Protein AF-A0ABD8A8X2-F1 (afdb_monomer_lite)

pLDDT: mean 83.22, std 20.45, range [32.28, 98.44]

Organism: NCBI:txid72612

InterPro domains:
  IPR059918 AF_1575 [PF27293] (47-224)

Secondary structure (DSSP, 8-state):
--TTHHHHHHHHHHHHHSSS--------EEEEE------BGGG--HHHHHHHHHHHHT--GGG-EEEEEEEEE-TT-BEEEEEEEEEEEETTEEEEEEEEE-TT--EEEEEEE-S-PPP---HHHHHHHHTT--HHHHS-TT--EEEEEEEEEEEEEEETTTS-EEEEETTEEEEEEEEEEEEEEEEEEEEEEEEPTT-SS--EEEEEEEEEHHHHTT-SEEEEPPS------

Radius of gyration: 24.14 Å; chains: 1; bounding box: 92×42×53 Å

Foldseek 3Di:
DDPVVVVVVVVVVVVVVVPPPPPPPQPKDKDKDQDAFQQFQLQGQQLVVVVVVCVRVQFPQVFKFWAKWKWWFALQRGTQKIKTWIWGDHPNFIKIKIWIQHSRRMIMMIIGTDDDDDAHDRSNVVSQQSSLAPPPVQDPHRFIKMKMKHKDFAWDKDAVVVAWEWETDNNDTFTWGMWIAGGRHIFMKTWMFTQDPPDPDSDGHTHYIYGYVVRRVRTPDTGGDPPDDDPDD

Sequence (233 aa):
MTSQEILIALTVCIAFAAGALSTFVLIYDTGSSAVSLPQNIYGLPLSEMWTIVADQTGVENVTAVLGEAEIVTADDGSVESLNFDFYGENESRRHWYRVSVGPAGTITWDSHEIDKAPAGEHPFALFSEIERIPYRELVDEGAGLIVSVGALSGDVGYNAGYRPLFALSRGTIAPLERVAFSTDEPWYDIAVFYRTENSPSRKGTHYCTLLTLRDLDRAETVDYRDAEFSIGA

Structure (mmCIF, N/CA/C/O backbone):
data_AF-A0ABD8A8X2-F1
#
_entry.id   AF-A0ABD8A8X2-F1
#
loop_
_atom_site.group_PDB
_atom_site.id
_atom_site.type_symbol
_atom_site.label_atom_id
_atom_site.label_alt_id
_atom_site.label_comp_id
_atom_site.label_asym_id
_atom_site.label_entity_id
_atom_site.label_seq_id
_atom_site.pdbx_PDB_ins_code
_atom_site.Cartn_x
_atom_site.Cartn_y
_atom_site.Cartn_z
_atom_site.occupancy
_atom_site.B_iso_or_equiv
_atom_site.auth_seq_id
_atom_site.auth_comp_id
_atom_site.auth_asym_id
_atom_site.auth_atom_id
_atom_site.pdbx_PDB_model_num
ATOM 1 N N . MET A 1 1 ? 68.685 19.984 -24.644 1.00 51.31 1 MET A N 1
ATOM 2 C CA . MET A 1 1 ? 67.374 20.346 -24.074 1.00 51.31 1 MET A CA 1
ATOM 3 C C . MET A 1 1 ? 66.926 21.647 -24.690 1.00 51.31 1 MET A C 1
ATOM 5 O O . MET A 1 1 ? 67.227 22.731 -24.205 1.00 51.31 1 MET A O 1
ATOM 9 N N . THR A 1 2 ? 66.314 21.511 -25.853 1.00 41.22 2 THR A N 1
ATOM 10 C CA . THR A 1 2 ? 65.773 22.601 -26.656 1.00 41.22 2 THR A CA 1
ATOM 11 C C . THR A 1 2 ? 64.291 22.747 -26.333 1.00 41.22 2 THR A C 1
ATOM 13 O O . THR A 1 2 ? 63.626 21.786 -25.953 1.00 41.22 2 THR A O 1
ATOM 16 N N . SER A 1 3 ? 63.768 23.964 -26.486 1.00 48.34 3 SER A N 1
ATOM 17 C CA . SER A 1 3 ? 62.409 24.381 -26.100 1.00 48.34 3 SER A CA 1
ATOM 18 C C . SER A 1 3 ? 61.252 23.546 -26.693 1.00 48.34 3 SER A C 1
ATOM 20 O O . SER A 1 3 ? 60.095 23.768 -26.347 1.00 48.34 3 SER A O 1
ATOM 22 N N . GLN A 1 4 ? 61.556 22.593 -27.575 1.00 45.75 4 GLN A N 1
ATOM 23 C CA . GLN A 1 4 ? 60.637 21.697 -28.272 1.00 45.75 4 GLN A CA 1
ATOM 24 C C . GLN A 1 4 ? 60.339 20.393 -27.499 1.00 45.75 4 GLN A C 1
ATOM 26 O O . GLN A 1 4 ? 59.287 19.797 -27.704 1.00 45.75 4 GLN A O 1
ATOM 31 N N . GLU A 1 5 ? 61.203 19.978 -26.562 1.00 43.66 5 GLU A N 1
ATOM 32 C CA . GLU A 1 5 ? 60.993 18.765 -25.742 1.00 43.66 5 GLU A CA 1
ATOM 33 C C . GLU A 1 5 ? 60.048 19.013 -24.548 1.00 43.66 5 GLU A C 1
ATOM 35 O O . GLU A 1 5 ? 59.406 18.089 -24.055 1.00 43.66 5 GLU A O 1
ATOM 40 N N . ILE A 1 6 ? 59.886 20.274 -24.125 1.00 44.34 6 ILE A N 1
ATOM 41 C CA . ILE A 1 6 ? 58.976 20.674 -23.034 1.00 44.34 6 ILE A CA 1
ATOM 42 C C . ILE A 1 6 ? 57.512 20.750 -23.515 1.00 44.34 6 ILE A C 1
ATOM 44 O O . ILE A 1 6 ? 56.588 20.540 -22.731 1.00 44.34 6 ILE A O 1
ATOM 48 N N . LEU A 1 7 ? 57.276 20.977 -24.813 1.00 38.44 7 LEU A N 1
ATOM 49 C CA . LEU A 1 7 ? 55.924 21.137 -25.367 1.00 38.44 7 LEU A CA 1
ATOM 50 C C . LEU A 1 7 ? 55.182 19.797 -25.558 1.00 38.44 7 LEU A C 1
ATOM 52 O O . LEU A 1 7 ? 53.957 19.736 -25.462 1.00 38.44 7 LEU A O 1
ATOM 56 N N . ILE A 1 8 ? 55.915 18.703 -25.786 1.00 44.34 8 ILE A N 1
ATOM 57 C CA . ILE A 1 8 ? 55.316 17.377 -26.013 1.00 44.34 8 ILE A CA 1
ATOM 58 C C . ILE A 1 8 ? 54.864 16.749 -24.685 1.00 44.34 8 ILE A C 1
ATOM 60 O O . ILE A 1 8 ? 53.787 16.159 -24.622 1.00 44.34 8 ILE A O 1
ATOM 64 N N . ALA A 1 9 ? 55.605 16.970 -23.593 1.00 38.47 9 ALA A N 1
ATOM 65 C CA . ALA A 1 9 ? 55.218 16.496 -22.262 1.00 38.47 9 ALA A CA 1
ATOM 66 C C . ALA A 1 9 ? 53.951 17.189 -21.715 1.00 38.47 9 ALA A C 1
ATOM 68 O O . ALA A 1 9 ? 53.166 16.572 -21.000 1.00 38.47 9 ALA A O 1
ATOM 69 N N . LEU A 1 10 ? 53.703 18.448 -22.095 1.00 38.72 10 LEU A N 1
ATOM 70 C CA . LEU A 1 10 ? 52.531 19.213 -21.646 1.00 38.72 10 LEU A CA 1
ATOM 71 C C . LEU A 1 10 ? 51.246 18.883 -22.421 1.00 38.72 10 LEU A C 1
ATOM 73 O O . LEU A 1 10 ? 50.153 19.039 -21.884 1.00 38.72 10 LEU A O 1
ATOM 77 N N . THR A 1 11 ? 51.359 18.360 -23.644 1.00 38.69 11 THR A N 1
ATOM 78 C CA . THR A 1 11 ? 50.182 17.992 -24.450 1.00 38.69 11 THR A CA 1
ATOM 79 C C . THR A 1 11 ? 49.614 16.626 -24.036 1.00 38.69 11 THR A C 1
ATOM 81 O O . THR A 1 11 ? 48.406 16.408 -24.093 1.00 38.69 11 THR A O 1
ATOM 84 N N . VAL A 1 12 ? 50.457 15.723 -23.521 1.00 41.81 12 VAL A N 1
ATOM 85 C CA . VAL A 1 12 ? 50.024 14.400 -23.031 1.00 41.81 12 VAL A CA 1
ATOM 86 C C . VAL A 1 12 ? 49.339 14.484 -21.656 1.00 41.81 12 VAL A C 1
ATOM 88 O O . VAL A 1 12 ? 48.428 13.706 -21.385 1.00 41.81 12 VAL A O 1
ATOM 91 N N . CYS A 1 13 ? 49.663 15.478 -20.822 1.00 35.72 13 CYS A N 1
ATOM 92 C CA . CYS A 1 13 ? 48.968 15.681 -19.542 1.00 35.72 13 CYS A CA 1
ATOM 93 C C . CYS A 1 13 ? 47.571 16.316 -19.681 1.00 35.72 13 CYS A C 1
ATOM 95 O O . CYS A 1 13 ? 46.741 16.146 -18.793 1.00 35.72 13 CYS A O 1
ATOM 97 N N . ILE A 1 14 ? 47.268 16.995 -20.794 1.00 42.00 14 ILE A N 1
ATOM 98 C CA . ILE A 1 14 ? 45.925 17.556 -21.034 1.00 42.00 14 ILE A CA 1
ATOM 99 C C . ILE A 1 14 ? 44.981 16.503 -21.643 1.00 42.00 14 ILE A C 1
ATOM 101 O O . ILE A 1 14 ? 43.777 16.545 -21.400 1.00 42.00 14 ILE A O 1
ATOM 105 N N . ALA A 1 15 ? 45.509 15.486 -22.333 1.00 40.00 15 ALA A N 1
ATOM 106 C CA . ALA A 1 15 ? 44.692 14.393 -22.865 1.00 40.00 15 ALA A CA 1
ATOM 107 C C . ALA A 1 15 ? 44.188 13.406 -21.789 1.00 40.00 15 ALA A C 1
ATOM 109 O O . ALA A 1 15 ? 43.178 12.745 -22.007 1.00 40.00 15 ALA A O 1
ATOM 110 N N . PHE A 1 16 ? 44.827 13.334 -20.614 1.00 39.38 16 PHE A N 1
ATOM 111 C CA . PHE A 1 16 ? 44.375 12.467 -19.512 1.00 39.38 16 PHE A CA 1
ATOM 112 C C . PHE A 1 16 ? 43.458 13.158 -18.490 1.00 39.38 16 PHE A C 1
ATOM 114 O O . PHE A 1 16 ? 42.783 12.475 -17.726 1.00 39.38 16 PHE A O 1
ATOM 121 N N . ALA A 1 17 ? 43.364 14.490 -18.504 1.00 39.97 17 ALA A N 1
ATOM 122 C CA . ALA A 1 17 ? 42.418 15.228 -17.660 1.00 39.97 17 ALA A CA 1
ATOM 123 C C . ALA A 1 17 ? 41.036 15.419 -18.318 1.00 39.97 17 ALA A C 1
ATOM 125 O O . ALA A 1 17 ? 40.072 15.756 -17.637 1.00 39.97 17 ALA A O 1
ATOM 126 N N . ALA A 1 18 ? 40.914 15.163 -19.626 1.00 39.31 18 ALA A N 1
ATOM 127 C CA . ALA A 1 18 ? 39.646 15.233 -20.358 1.00 39.31 18 ALA A CA 1
ATOM 128 C C . ALA A 1 18 ? 38.863 13.900 -20.384 1.00 39.31 18 ALA A C 1
ATOM 130 O O . ALA A 1 18 ? 37.767 13.848 -20.933 1.00 39.31 18 ALA A O 1
ATOM 131 N N . GLY A 1 19 ? 39.407 12.825 -19.797 1.00 38.56 19 GLY A N 1
ATOM 132 C CA . GLY A 1 19 ? 38.850 11.465 -19.870 1.00 38.56 19 GLY A CA 1
ATOM 133 C C . GLY A 1 19 ? 38.257 10.908 -18.571 1.00 38.56 19 GLY A C 1
ATOM 134 O O . GLY A 1 19 ? 37.983 9.715 -18.510 1.00 38.56 19 GLY A O 1
ATOM 135 N N . ALA A 1 20 ? 38.082 11.724 -17.526 1.00 40.81 20 ALA A N 1
ATOM 136 C CA . ALA A 1 20 ? 37.587 11.267 -16.218 1.00 40.81 20 ALA A CA 1
ATOM 137 C C . ALA A 1 20 ? 36.540 12.207 -15.590 1.00 40.81 20 ALA A C 1
ATOM 139 O O . ALA A 1 20 ? 36.399 12.283 -14.375 1.00 40.81 20 ALA A O 1
ATOM 140 N N . LEU A 1 21 ? 35.779 12.909 -16.429 1.00 35.19 21 LEU A N 1
ATOM 141 C CA . LEU A 1 21 ? 34.472 13.458 -16.068 1.00 35.19 21 LEU A CA 1
ATOM 142 C C . LEU A 1 21 ? 33.424 12.797 -16.966 1.00 35.19 21 LEU A C 1
ATOM 144 O O . LEU A 1 21 ? 32.635 13.463 -17.631 1.00 35.19 21 LEU A O 1
ATOM 148 N N . SER A 1 22 ? 33.415 11.458 -16.980 1.00 38.81 22 SER A N 1
ATOM 149 C CA . SER A 1 22 ? 32.168 10.743 -17.240 1.00 38.81 22 SER A CA 1
ATOM 150 C C . SER A 1 22 ? 31.288 11.032 -16.035 1.00 38.81 22 SER A C 1
ATOM 152 O O . SER A 1 22 ? 31.278 10.307 -15.043 1.00 38.81 22 SER A O 1
ATOM 154 N N . THR A 1 23 ? 30.633 12.186 -16.088 1.00 40.59 23 THR A N 1
ATOM 155 C CA . THR A 1 23 ? 29.413 12.416 -15.345 1.00 40.59 23 THR A CA 1
ATOM 156 C C . THR A 1 23 ? 28.541 11.214 -15.671 1.00 40.59 23 THR A C 1
ATOM 158 O O . THR A 1 23 ? 28.083 11.049 -16.798 1.00 40.59 23 THR A O 1
ATOM 161 N N . PHE A 1 24 ? 28.386 10.310 -14.704 1.00 37.09 24 PHE A N 1
ATOM 162 C CA . PHE A 1 24 ? 27.198 9.481 -14.645 1.00 37.09 24 PHE A CA 1
ATOM 163 C C . PHE A 1 24 ? 26.050 10.478 -14.512 1.00 37.09 24 PHE A C 1
ATOM 165 O O . PHE A 1 24 ? 25.646 10.860 -13.417 1.00 37.09 24 PHE A O 1
ATOM 172 N N . VAL A 1 25 ? 25.608 11.006 -15.652 1.00 38.09 25 VAL A N 1
ATOM 173 C CA . VAL A 1 25 ? 24.274 11.547 -15.792 1.00 38.09 25 VAL A CA 1
ATOM 174 C C . VAL A 1 25 ? 23.418 10.321 -15.551 1.00 38.09 25 VAL A C 1
ATOM 176 O O . VAL A 1 25 ? 23.267 9.487 -16.438 1.00 38.09 25 VAL A O 1
ATOM 179 N N . LEU A 1 26 ? 22.977 10.145 -14.304 1.00 42.34 26 LEU A N 1
ATOM 180 C CA . LEU A 1 26 ? 21.797 9.347 -14.025 1.00 42.34 26 LEU A CA 1
ATOM 181 C C . LEU A 1 26 ? 20.757 9.892 -15.000 1.00 42.34 26 LEU A C 1
ATOM 183 O O . LEU A 1 26 ? 20.387 11.065 -14.916 1.00 42.34 26 LEU A O 1
ATOM 187 N N . ILE A 1 27 ? 20.454 9.109 -16.034 1.00 43.97 27 ILE A N 1
ATOM 188 C CA . ILE A 1 27 ? 19.462 9.467 -17.036 1.00 43.97 27 ILE A CA 1
ATOM 189 C C . ILE A 1 27 ? 18.144 9.402 -16.278 1.00 43.97 27 ILE A C 1
ATOM 191 O O . ILE A 1 27 ? 17.566 8.334 -16.120 1.00 43.97 27 ILE A O 1
ATOM 195 N N . TYR A 1 28 ? 17.747 10.539 -15.716 1.00 46.56 28 TYR A N 1
ATOM 196 C CA . TYR A 1 28 ? 16.429 10.722 -15.144 1.00 46.56 28 TYR A CA 1
ATOM 197 C C . TYR A 1 28 ? 15.472 10.835 -16.320 1.00 46.56 28 TYR A C 1
ATOM 199 O O . TYR A 1 28 ? 15.423 11.872 -16.986 1.00 46.56 28 TYR A O 1
ATOM 207 N N . ASP A 1 29 ? 14.760 9.752 -16.605 1.00 62.16 29 ASP A N 1
ATOM 208 C CA . ASP A 1 29 ? 13.584 9.843 -17.455 1.00 62.16 29 ASP A CA 1
ATOM 209 C C . ASP A 1 29 ? 12.438 10.428 -16.625 1.00 62.16 29 ASP A C 1
ATOM 211 O O . ASP A 1 29 ? 12.240 10.031 -15.477 1.00 62.16 29 ASP A O 1
ATOM 215 N N . THR A 1 30 ? 11.738 11.417 -17.178 1.00 61.16 30 THR A N 1
ATOM 216 C CA . THR A 1 30 ? 10.630 12.104 -16.504 1.00 61.16 30 THR A CA 1
ATOM 217 C C . THR A 1 30 ? 9.416 12.088 -17.414 1.00 61.16 30 THR A C 1
ATOM 219 O O . THR A 1 30 ? 9.407 12.723 -18.469 1.00 61.16 30 THR A O 1
ATOM 222 N N . GLY A 1 31 ? 8.376 11.370 -16.996 1.00 63.81 31 GLY A N 1
ATOM 223 C CA . GLY A 1 31 ? 7.098 11.307 -17.698 1.00 63.81 31 GLY A CA 1
ATOM 224 C C . GLY A 1 31 ? 6.006 12.067 -16.947 1.00 63.81 31 GLY A C 1
ATOM 225 O O . GLY A 1 31 ? 5.955 12.066 -15.716 1.00 63.81 31 GLY A O 1
ATOM 226 N N . SER A 1 32 ? 5.110 12.728 -17.684 1.00 60.12 32 SER A N 1
ATOM 227 C CA . SER A 1 32 ? 3.913 13.365 -17.123 1.00 60.12 32 SER A CA 1
ATOM 228 C C . SER A 1 32 ? 2.711 13.132 -18.028 1.00 60.12 32 SER A C 1
ATOM 230 O O . SER A 1 32 ? 2.808 13.288 -19.246 1.00 60.12 32 SER A O 1
ATOM 232 N N . SER A 1 33 ? 1.571 12.786 -17.432 1.00 61.56 33 SER A N 1
ATOM 233 C CA . SER A 1 33 ? 0.311 12.615 -18.153 1.00 61.56 33 SER A CA 1
ATOM 234 C C . SER A 1 33 ? -0.881 13.114 -17.336 1.00 61.56 33 SER A C 1
ATOM 236 O O . SER A 1 33 ? -0.933 12.977 -16.112 1.00 61.56 33 SER A O 1
ATOM 238 N N . ALA A 1 34 ? -1.854 13.703 -18.033 1.00 56.66 34 ALA A N 1
ATOM 239 C CA . ALA A 1 34 ? -3.083 14.244 -17.465 1.00 56.66 34 ALA A CA 1
ATOM 240 C C . ALA A 1 34 ? -4.227 13.228 -17.614 1.00 56.66 34 ALA A C 1
ATOM 242 O O . ALA A 1 34 ? -5.127 13.406 -18.433 1.00 56.66 34 ALA A O 1
ATOM 243 N N . VAL A 1 35 ? -4.182 12.142 -16.841 1.00 60.38 35 VAL A N 1
ATOM 244 C CA . VAL A 1 35 ? -5.337 11.250 -16.666 1.00 60.38 35 VAL A CA 1
ATOM 245 C C . VAL A 1 35 ? -6.045 11.659 -15.377 1.00 60.38 35 VAL A C 1
ATOM 247 O O . VAL A 1 35 ? -5.408 11.779 -14.340 1.00 60.38 35 VAL A O 1
ATOM 250 N N . SER A 1 36 ? -7.353 11.924 -15.429 1.00 67.12 36 SER A N 1
ATOM 251 C CA . SER A 1 36 ? -8.120 12.317 -14.240 1.00 67.12 36 SER A CA 1
ATOM 252 C C . SER A 1 36 ? -8.739 11.077 -13.599 1.00 67.12 36 SER A C 1
ATOM 254 O O . SER A 1 36 ? -9.719 10.537 -14.107 1.00 67.12 36 SER A O 1
ATOM 256 N N . LEU A 1 37 ? -8.141 10.611 -12.503 1.00 68.00 37 LEU A N 1
ATOM 257 C CA . LEU A 1 37 ? -8.675 9.528 -11.674 1.00 68.00 37 LEU A CA 1
ATOM 258 C C . LEU A 1 37 ? -9.525 10.112 -10.535 1.00 68.00 37 LEU A C 1
ATOM 260 O O . LEU A 1 37 ? -9.161 11.172 -10.023 1.00 68.00 37 LEU A O 1
ATOM 264 N N . PRO A 1 38 ? -10.604 9.445 -10.083 1.00 71.06 38 PRO A N 1
ATOM 265 C CA . PRO A 1 38 ? -11.287 9.800 -8.840 1.00 71.06 38 PRO A CA 1
ATOM 266 C C . PRO A 1 38 ? -10.283 9.951 -7.687 1.00 71.06 38 PRO A C 1
ATOM 268 O O . PRO A 1 38 ? -9.519 9.034 -7.414 1.00 71.06 38 PRO A O 1
ATOM 271 N N . GLN A 1 39 ? -10.274 11.108 -7.024 1.00 83.38 39 GLN A N 1
ATOM 272 C CA . GLN A 1 39 ? -9.313 11.448 -5.963 1.00 83.38 39 GLN A CA 1
ATOM 273 C C . GLN A 1 39 ? -9.977 11.411 -4.585 1.00 83.38 39 GLN A C 1
ATOM 275 O O . GLN A 1 39 ? -9.880 12.363 -3.819 1.00 83.38 39 GLN A O 1
ATOM 280 N N . ASN A 1 40 ? -10.708 10.344 -4.272 1.00 90.00 40 ASN A N 1
ATOM 281 C CA . ASN A 1 40 ? -11.290 10.177 -2.944 1.00 90.00 40 ASN A CA 1
ATOM 282 C C . ASN A 1 40 ? -11.106 8.739 -2.469 1.00 90.00 40 ASN A C 1
ATOM 284 O O . ASN A 1 40 ? -11.458 7.806 -3.186 1.00 90.00 40 ASN A O 1
ATOM 288 N N . ILE A 1 41 ? -10.571 8.569 -1.261 1.00 90.38 41 ILE A N 1
ATOM 289 C CA . ILE A 1 41 ? -10.177 7.265 -0.718 1.00 90.38 41 ILE A CA 1
ATOM 290 C C . ILE A 1 41 ? -11.333 6.257 -0.626 1.00 90.38 41 ILE A C 1
ATOM 292 O O . ILE A 1 41 ? -11.100 5.057 -0.702 1.00 90.38 41 ILE A O 1
ATOM 296 N N . TYR A 1 42 ? -12.587 6.721 -0.562 1.00 88.56 42 TYR A N 1
ATOM 297 C CA . TYR A 1 42 ? -13.779 5.862 -0.538 1.00 88.56 42 TYR A CA 1
ATOM 298 C C . TYR A 1 42 ? -14.142 5.239 -1.899 1.00 88.56 42 TYR A C 1
ATOM 300 O O . TYR A 1 42 ? -15.159 4.557 -2.015 1.00 88.56 42 TYR A O 1
ATOM 308 N N . GLY A 1 43 ? -13.350 5.498 -2.938 1.00 86.12 43 GLY A N 1
ATOM 309 C CA . GLY A 1 43 ? -13.519 4.930 -4.274 1.00 86.12 43 GLY A CA 1
ATOM 310 C C . GLY A 1 43 ? -12.313 5.186 -5.174 1.00 86.12 43 GLY A C 1
ATOM 311 O O . GLY A 1 43 ? -12.485 5.374 -6.375 1.00 86.12 43 GLY A O 1
ATOM 312 N N . LEU A 1 44 ? -11.116 5.267 -4.587 1.00 90.25 44 LEU A N 1
ATOM 313 C CA . LEU A 1 44 ? -9.866 5.589 -5.272 1.00 90.25 44 LEU A CA 1
ATOM 314 C C . LEU A 1 44 ? -9.398 4.367 -6.071 1.00 90.25 44 LEU A C 1
ATOM 316 O O . LEU A 1 44 ? -9.032 3.384 -5.437 1.00 90.25 44 LEU A O 1
ATOM 320 N N . PRO A 1 45 ? -9.366 4.389 -7.416 1.00 92.06 45 PRO A N 1
ATOM 321 C CA . PRO A 1 45 ? -9.071 3.197 -8.211 1.00 92.06 45 PRO A CA 1
ATOM 322 C C . PRO A 1 45 ? -7.554 2.996 -8.405 1.00 92.06 45 PRO A C 1
ATOM 324 O O . PRO A 1 45 ? -6.996 3.228 -9.479 1.00 92.06 45 PRO A O 1
ATOM 327 N N . LEU A 1 46 ? -6.856 2.585 -7.344 1.00 94.88 46 LEU A N 1
ATOM 328 C CA . LEU A 1 46 ? -5.409 2.320 -7.326 1.00 94.88 46 LEU A CA 1
ATOM 329 C C . LEU A 1 46 ? -4.940 1.258 -8.344 1.00 94.88 46 LEU A C 1
ATOM 331 O O . LEU A 1 46 ? -3.844 1.349 -8.891 1.00 94.88 46 LEU A O 1
ATOM 335 N N . SER A 1 47 ? -5.746 0.239 -8.611 1.00 94.31 47 SER A N 1
ATOM 336 C CA . SER A 1 47 ? -5.481 -0.837 -9.568 1.00 94.31 47 SER A CA 1
ATOM 337 C C . SER A 1 47 ? -5.569 -0.346 -11.021 1.00 94.31 47 SER A C 1
ATOM 339 O O . SER A 1 47 ? -4.744 -0.720 -11.863 1.00 94.31 47 SER A O 1
ATOM 341 N N . GLU A 1 48 ? -6.508 0.558 -11.312 1.00 93.31 48 GLU A N 1
ATOM 342 C CA . GLU A 1 48 ? -6.590 1.268 -12.593 1.00 93.31 48 GLU A CA 1
ATOM 343 C C . GLU A 1 48 ? -5.415 2.239 -12.750 1.00 93.31 48 GLU A C 1
ATOM 345 O O . GLU A 1 48 ? -4.753 2.249 -13.788 1.00 93.31 48 GLU A O 1
ATOM 350 N N . MET A 1 49 ? -5.090 2.987 -11.690 1.00 93.38 49 MET A N 1
ATOM 351 C CA . MET A 1 49 ? -3.907 3.848 -11.642 1.00 93.38 49 MET A CA 1
ATOM 352 C C . MET A 1 49 ? -2.632 3.067 -11.966 1.00 93.38 49 MET A C 1
ATOM 354 O O . MET A 1 49 ? -1.831 3.515 -12.782 1.00 93.38 49 MET A O 1
ATOM 358 N N . TRP A 1 50 ? -2.453 1.886 -11.370 1.00 96.44 50 TRP A N 1
ATOM 359 C CA . TRP A 1 50 ? -1.320 1.023 -11.686 1.00 96.44 50 TRP A CA 1
ATOM 360 C C . TRP A 1 50 ? -1.282 0.634 -13.164 1.00 96.44 50 TRP A C 1
ATOM 362 O O . TRP A 1 50 ? -0.222 0.688 -13.776 1.00 96.44 50 TRP A O 1
ATOM 372 N N . THR A 1 51 ? -2.429 0.300 -13.759 1.00 94.88 51 THR A N 1
ATOM 373 C CA . THR A 1 51 ? -2.508 -0.038 -15.190 1.00 94.88 51 THR A CA 1
ATOM 374 C C . THR A 1 51 ? -2.027 1.125 -16.063 1.00 94.88 51 THR A C 1
ATOM 376 O O . THR A 1 51 ? -1.265 0.914 -17.003 1.00 94.88 51 THR A O 1
ATOM 379 N N . ILE A 1 52 ? -2.415 2.358 -15.721 1.00 93.38 52 ILE A N 1
ATOM 380 C CA . ILE A 1 52 ? -1.967 3.575 -16.414 1.00 93.38 52 ILE A CA 1
ATOM 381 C C . ILE A 1 52 ? -0.460 3.787 -16.238 1.00 93.38 52 ILE A C 1
ATOM 383 O O . ILE A 1 52 ? 0.230 4.123 -17.197 1.00 93.38 52 ILE A O 1
ATOM 387 N N . VAL A 1 53 ? 0.059 3.596 -15.025 1.00 95.25 53 VAL A N 1
ATOM 388 C CA . VAL A 1 53 ? 1.490 3.747 -14.732 1.00 95.25 53 VAL A CA 1
ATOM 389 C C . VAL A 1 53 ? 2.315 2.708 -15.485 1.00 95.25 53 VAL A C 1
ATOM 391 O O . VAL A 1 53 ? 3.324 3.066 -16.090 1.00 95.25 53 VAL A O 1
ATOM 394 N N . ALA A 1 54 ? 1.887 1.446 -15.498 1.00 96.06 54 ALA A N 1
ATOM 395 C CA . ALA A 1 54 ? 2.578 0.383 -16.216 1.00 96.06 54 ALA A CA 1
ATOM 396 C C . ALA A 1 54 ? 2.633 0.654 -17.730 1.00 96.06 54 ALA A C 1
ATOM 398 O O . ALA A 1 54 ? 3.693 0.523 -18.338 1.00 96.06 54 ALA A O 1
ATOM 399 N N . ASP A 1 55 ? 1.523 1.110 -18.320 1.00 94.44 55 ASP A N 1
ATOM 400 C CA . ASP A 1 55 ? 1.457 1.510 -19.731 1.00 94.44 55 ASP A CA 1
ATOM 401 C C . ASP A 1 55 ? 2.386 2.698 -20.042 1.00 94.44 55 ASP A C 1
ATOM 403 O O . ASP A 1 55 ? 3.167 2.656 -20.989 1.00 94.44 55 ASP A O 1
ATOM 407 N N . GLN A 1 56 ? 2.366 3.740 -19.205 1.00 92.31 56 GLN A N 1
ATOM 408 C CA . GLN A 1 56 ? 3.146 4.963 -19.434 1.00 92.31 56 GLN A CA 1
ATOM 409 C C . GLN A 1 56 ? 4.647 4.794 -19.214 1.00 92.31 56 GLN A C 1
ATOM 411 O O . GLN A 1 56 ? 5.439 5.458 -19.880 1.00 92.31 56 GLN A O 1
ATOM 416 N N . THR A 1 57 ? 5.039 3.953 -18.260 1.00 93.81 57 THR A N 1
ATOM 417 C CA . THR A 1 57 ? 6.453 3.672 -17.978 1.00 93.81 57 THR A CA 1
ATOM 418 C C . THR A 1 57 ? 7.040 2.645 -18.937 1.00 93.81 57 THR A C 1
ATOM 420 O O . THR A 1 57 ? 8.259 2.544 -19.029 1.00 93.81 57 THR A O 1
ATOM 423 N N . GLY A 1 58 ? 6.202 1.871 -19.636 1.00 94.94 58 GLY A N 1
ATOM 424 C CA . GLY A 1 58 ? 6.643 0.764 -20.483 1.00 94.94 58 GLY A CA 1
ATOM 425 C C . GLY A 1 58 ? 7.230 -0.414 -19.700 1.00 94.94 58 GLY A C 1
ATOM 426 O O . GLY A 1 58 ? 7.867 -1.282 -20.296 1.00 94.94 58 GLY A O 1
ATOM 427 N N . VAL A 1 59 ? 7.043 -0.453 -18.376 1.00 97.00 59 VAL A N 1
ATOM 428 C CA . VAL A 1 59 ? 7.539 -1.547 -17.539 1.00 97.00 59 VAL A CA 1
ATOM 429 C C . VAL A 1 59 ? 6.845 -2.860 -17.907 1.00 97.00 59 VAL A C 1
ATOM 431 O O . VAL A 1 59 ? 5.629 -2.932 -18.104 1.00 97.00 59 VAL A O 1
ATOM 434 N N . GLU A 1 60 ? 7.613 -3.941 -17.957 1.00 97.44 60 GLU A N 1
ATOM 435 C CA . GLU A 1 60 ? 7.106 -5.296 -18.081 1.00 97.44 60 GLU A CA 1
ATOM 436 C C . GLU A 1 60 ? 6.308 -5.642 -16.823 1.00 97.44 60 GLU A C 1
ATOM 438 O O . GLU A 1 60 ? 6.863 -6.069 -15.812 1.00 97.44 60 GLU A O 1
ATOM 443 N N . ASN A 1 61 ? 4.988 -5.458 -16.887 1.00 97.06 61 ASN A N 1
ATOM 444 C CA . ASN A 1 61 ? 4.087 -5.540 -15.736 1.00 97.06 61 ASN A CA 1
ATOM 445 C C . ASN A 1 61 ? 4.307 -6.791 -14.863 1.00 97.06 61 ASN A C 1
ATOM 447 O O . ASN A 1 61 ? 4.301 -6.704 -13.645 1.00 97.06 61 ASN A O 1
ATOM 451 N N . VAL A 1 62 ? 4.577 -7.953 -15.465 1.00 96.69 62 VAL A N 1
ATOM 452 C CA . VAL A 1 62 ? 4.800 -9.216 -14.731 1.00 96.69 62 VAL A CA 1
ATOM 453 C C . VAL A 1 62 ? 6.036 -9.215 -13.823 1.00 96.69 62 VAL A C 1
ATOM 455 O O . VAL A 1 62 ? 6.137 -10.065 -12.945 1.00 96.69 62 VAL A O 1
ATOM 458 N N . THR A 1 63 ? 6.969 -8.289 -14.037 1.00 97.12 63 THR A N 1
ATOM 459 C CA . THR A 1 63 ? 8.199 -8.130 -13.247 1.00 97.12 63 THR A CA 1
ATOM 460 C C . THR A 1 63 ? 8.054 -7.098 -12.130 1.00 97.12 63 THR A C 1
ATOM 462 O O . THR A 1 63 ? 8.987 -6.913 -11.350 1.00 97.12 63 THR A O 1
ATOM 465 N N . ALA A 1 64 ? 6.911 -6.410 -12.065 1.00 98.00 64 ALA A N 1
ATOM 466 C CA . ALA A 1 64 ? 6.726 -5.299 -11.158 1.00 98.00 64 ALA A CA 1
ATOM 467 C C . ALA A 1 64 ? 6.667 -5.751 -9.696 1.00 98.00 64 ALA A C 1
ATOM 469 O O . ALA A 1 64 ? 5.933 -6.678 -9.350 1.00 98.00 64 ALA A O 1
ATOM 470 N N . VAL A 1 65 ? 7.394 -5.038 -8.839 1.00 97.81 65 VAL A N 1
ATOM 471 C CA . VAL A 1 65 ? 7.438 -5.253 -7.390 1.00 97.81 65 VAL A CA 1
ATOM 472 C C . VAL A 1 65 ? 7.236 -3.920 -6.685 1.00 97.81 65 VAL A C 1
ATOM 474 O O . VAL A 1 65 ? 7.965 -2.969 -6.956 1.00 97.81 65 VAL A O 1
ATOM 477 N N . LEU A 1 66 ? 6.262 -3.833 -5.782 1.00 97.88 66 LEU A N 1
ATOM 478 C CA . LEU A 1 66 ? 6.026 -2.632 -4.985 1.00 97.88 66 LEU A CA 1
ATOM 479 C C . LEU A 1 66 ? 7.156 -2.440 -3.963 1.00 97.88 66 LEU A C 1
ATOM 481 O O . LEU A 1 66 ? 7.506 -3.383 -3.253 1.00 97.88 66 LEU A O 1
ATOM 485 N N . GLY A 1 67 ? 7.698 -1.227 -3.869 1.00 96.38 67 GLY A N 1
ATOM 486 C CA . GLY A 1 67 ? 8.564 -0.814 -2.766 1.00 96.38 67 GLY A CA 1
ATOM 487 C C . GLY A 1 67 ? 7.711 -0.340 -1.595 1.00 96.38 67 GLY A C 1
ATOM 488 O O . GLY A 1 67 ? 7.346 -1.126 -0.718 1.00 96.38 67 GLY A O 1
ATOM 489 N N . GLU A 1 68 ? 7.342 0.937 -1.625 1.00 96.62 68 GLU A N 1
ATOM 490 C CA . GLU A 1 68 ? 6.457 1.571 -0.654 1.00 96.62 68 GLU A CA 1
ATOM 491 C C . GLU A 1 68 ? 5.318 2.325 -1.352 1.00 96.62 68 GLU A C 1
ATOM 493 O O . GLU A 1 68 ? 5.417 2.726 -2.512 1.00 96.62 68 GLU A O 1
ATOM 498 N N . ALA A 1 69 ? 4.219 2.545 -0.634 1.00 97.75 69 ALA A N 1
ATOM 499 C CA . ALA A 1 69 ? 3.134 3.424 -1.045 1.00 97.75 69 ALA A CA 1
ATOM 500 C C . ALA A 1 69 ? 2.618 4.245 0.142 1.00 97.75 69 ALA A C 1
ATOM 502 O O . ALA A 1 69 ? 2.483 3.749 1.259 1.00 97.75 69 ALA A O 1
ATOM 503 N N . GLU A 1 70 ? 2.284 5.506 -0.108 1.00 96.75 70 GLU A N 1
ATOM 504 C CA . GLU A 1 70 ? 1.678 6.420 0.853 1.00 96.75 70 GLU A CA 1
ATOM 505 C C . GLU A 1 70 ? 0.516 7.175 0.197 1.00 96.75 70 GLU A C 1
ATOM 507 O O . GLU A 1 70 ? 0.685 7.836 -0.831 1.00 96.75 70 GLU A O 1
ATOM 512 N N . ILE A 1 71 ? -0.659 7.116 0.822 1.00 95.31 71 ILE A N 1
ATOM 513 C CA . ILE A 1 71 ? -1.852 7.881 0.452 1.00 95.31 71 ILE A CA 1
ATOM 514 C C . ILE A 1 71 ? -2.164 8.833 1.601 1.00 95.31 71 ILE A C 1
ATOM 516 O O . ILE A 1 71 ? -2.304 8.402 2.743 1.00 95.31 71 ILE A O 1
ATOM 520 N N . VAL A 1 72 ? -2.300 10.121 1.303 1.00 93.44 72 VAL A N 1
ATOM 521 C CA . VAL A 1 72 ? -2.644 11.162 2.278 1.00 93.44 72 VAL A CA 1
ATOM 522 C C . VAL A 1 72 ? -3.958 11.807 1.871 1.00 93.44 72 VAL A C 1
ATOM 524 O O . VAL A 1 72 ? -4.099 12.249 0.727 1.00 93.44 72 VAL A O 1
ATOM 527 N N . THR A 1 73 ? -4.897 11.897 2.811 1.00 92.06 73 THR A N 1
ATOM 528 C CA . THR A 1 73 ? -6.220 12.478 2.577 1.00 92.06 73 THR A CA 1
ATOM 529 C C . THR A 1 73 ? -6.515 13.671 3.481 1.00 92.06 73 THR A C 1
ATOM 531 O O . THR A 1 73 ? -5.970 13.823 4.584 1.00 92.06 73 THR A O 1
ATOM 534 N N . ALA A 1 74 ? -7.423 14.513 3.001 1.00 91.00 74 ALA A N 1
ATOM 535 C CA . ALA A 1 74 ? -8.184 15.447 3.812 1.00 91.00 74 ALA A CA 1
ATOM 536 C C . ALA A 1 74 ? -9.271 14.712 4.624 1.00 91.00 74 ALA A C 1
ATOM 538 O O . ALA A 1 74 ? -9.474 13.501 4.477 1.00 91.00 74 ALA A O 1
ATOM 539 N N . ASP A 1 75 ? -9.944 15.458 5.496 1.00 89.81 75 ASP A N 1
ATOM 540 C CA . ASP A 1 75 ? -11.032 15.021 6.383 1.00 89.81 75 ASP A CA 1
ATOM 541 C C . ASP A 1 75 ? -12.277 14.502 5.645 1.00 89.81 75 ASP A C 1
ATOM 543 O O . ASP A 1 75 ? -12.949 13.583 6.113 1.00 89.81 75 ASP A O 1
ATOM 547 N N . ASP A 1 76 ? -12.552 15.034 4.457 1.00 89.25 76 ASP A N 1
ATOM 548 C CA . ASP A 1 76 ? -13.610 14.574 3.554 1.00 89.25 76 ASP A CA 1
ATOM 549 C C . ASP A 1 76 ? -13.215 13.334 2.715 1.00 89.25 76 ASP A C 1
ATOM 551 O O . ASP A 1 76 ? -13.996 12.838 1.892 1.00 89.25 76 ASP A O 1
ATOM 555 N N . GLY A 1 77 ? -12.004 12.809 2.927 1.00 90.38 77 GLY A N 1
ATOM 556 C CA . GLY A 1 77 ? -11.432 11.680 2.194 1.00 90.38 77 GLY A CA 1
ATOM 557 C C . GLY A 1 77 ? -10.816 12.044 0.840 1.00 90.38 77 GLY A C 1
ATOM 558 O O . GLY A 1 77 ? -10.335 11.146 0.144 1.00 90.38 77 GLY A O 1
ATOM 559 N N . SER A 1 78 ? -10.808 13.322 0.448 1.00 91.75 78 SER A N 1
ATOM 560 C CA . SER A 1 78 ? -10.134 13.782 -0.769 1.00 91.75 78 SER A CA 1
ATOM 561 C C . SER A 1 78 ? -8.637 13.499 -0.687 1.00 91.75 78 SER A C 1
ATOM 563 O O . SER A 1 78 ? -7.993 13.794 0.318 1.00 91.75 78 SER A O 1
ATOM 565 N N . VAL A 1 79 ? -8.070 12.920 -1.742 1.00 91.25 79 VAL A N 1
ATOM 566 C CA . VAL A 1 79 ? -6.646 12.584 -1.820 1.00 91.25 79 VAL A CA 1
ATOM 567 C C . VAL A 1 79 ? -5.851 13.859 -2.084 1.00 91.25 79 VAL A C 1
ATOM 569 O O . VAL A 1 79 ? -6.005 14.507 -3.117 1.00 91.25 79 VAL A O 1
ATOM 572 N N . GLU A 1 80 ? -4.980 14.219 -1.147 1.00 90.50 80 GLU A N 1
ATOM 573 C CA . GLU A 1 80 ? -4.057 15.347 -1.302 1.00 90.50 80 GLU A CA 1
ATOM 574 C C . GLU A 1 80 ? -2.760 14.925 -1.983 1.00 90.50 80 GLU A C 1
ATOM 576 O O . GLU A 1 80 ? -2.160 15.682 -2.746 1.00 90.50 80 GLU A O 1
ATOM 581 N N . SER A 1 81 ? -2.299 13.714 -1.688 1.00 90.50 81 SER A N 1
ATOM 582 C CA . SER A 1 81 ? -1.159 13.137 -2.378 1.00 90.50 81 SER A CA 1
ATOM 583 C C . SER A 1 81 ? -1.203 11.629 -2.309 1.00 90.50 81 SER A C 1
ATOM 585 O O . SER A 1 81 ? -1.487 11.065 -1.252 1.00 90.50 81 SER A O 1
ATOM 587 N N . LEU A 1 82 ? -0.814 11.002 -3.405 1.00 94.81 82 LEU A N 1
ATOM 588 C CA . LEU A 1 82 ? -0.478 9.594 -3.448 1.00 94.81 82 LEU A CA 1
ATOM 589 C C . LEU A 1 82 ? 0.930 9.482 -4.015 1.00 94.81 82 LEU A C 1
ATOM 591 O O . LEU A 1 82 ? 1.227 10.049 -5.064 1.00 94.81 82 LEU A O 1
ATOM 595 N N . ASN A 1 83 ? 1.806 8.783 -3.308 1.00 96.06 83 ASN A N 1
ATOM 596 C CA . ASN A 1 83 ? 3.162 8.514 -3.762 1.00 96.06 83 ASN A CA 1
ATOM 597 C C . ASN A 1 83 ? 3.436 7.032 -3.598 1.00 96.06 83 ASN A C 1
ATOM 599 O O . ASN A 1 83 ? 3.028 6.445 -2.603 1.00 96.06 83 ASN A O 1
ATOM 603 N N . PHE A 1 84 ? 4.132 6.438 -4.548 1.00 97.81 84 PHE A N 1
ATOM 604 C CA . PHE A 1 84 ? 4.639 5.087 -4.387 1.00 97.81 84 PHE A CA 1
ATOM 605 C C . PHE A 1 84 ? 5.893 4.912 -5.217 1.00 97.81 84 PHE A C 1
ATOM 607 O O . PHE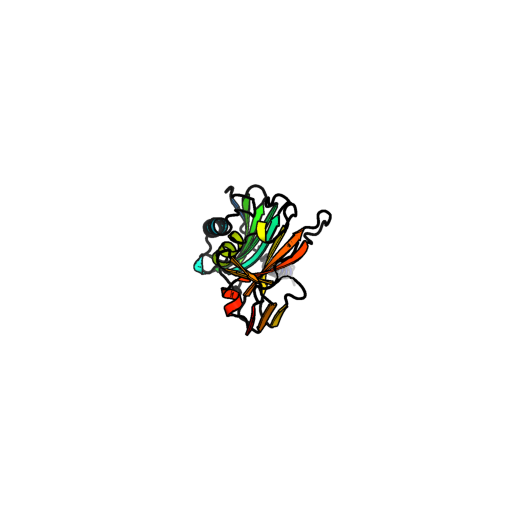 A 1 84 ? 6.138 5.655 -6.170 1.00 97.81 84 PHE A O 1
ATOM 614 N N . ASP A 1 85 ? 6.679 3.921 -4.857 1.00 97.69 85 ASP A N 1
ATOM 615 C CA . ASP A 1 85 ? 7.797 3.475 -5.654 1.00 97.69 85 ASP A CA 1
ATOM 616 C C . ASP A 1 85 ? 7.674 1.987 -5.958 1.00 97.69 85 ASP A C 1
ATOM 618 O O . ASP A 1 85 ? 7.017 1.216 -5.253 1.00 97.69 85 ASP A O 1
ATOM 622 N N . PHE A 1 86 ? 8.255 1.588 -7.077 1.00 98.19 86 PHE A N 1
ATOM 623 C CA . PHE A 1 86 ? 8.230 0.206 -7.511 1.00 98.19 86 PHE A CA 1
ATOM 624 C C . PHE A 1 86 ? 9.458 -0.115 -8.351 1.00 98.19 86 PHE A C 1
ATOM 626 O O . PHE A 1 86 ? 10.148 0.759 -8.875 1.00 98.19 86 PHE A O 1
ATOM 633 N N . TYR A 1 87 ? 9.714 -1.402 -8.488 1.00 98.19 87 TYR A N 1
ATOM 634 C CA . TYR A 1 87 ? 10.779 -1.959 -9.298 1.00 98.19 87 TYR A CA 1
ATOM 635 C C . TYR A 1 87 ? 10.175 -2.706 -10.475 1.00 98.19 87 TYR A C 1
ATOM 637 O O . TYR A 1 87 ? 9.088 -3.262 -10.349 1.00 98.19 87 TYR A O 1
ATOM 645 N N . GLY A 1 88 ? 10.881 -2.771 -11.597 1.00 97.75 88 GLY A N 1
ATOM 646 C CA . GLY A 1 88 ? 10.491 -3.626 -12.713 1.00 97.75 88 GLY A CA 1
ATOM 647 C C . GLY A 1 88 ? 11.475 -3.555 -13.870 1.00 97.75 88 GLY A C 1
ATOM 648 O O . GLY A 1 88 ? 12.403 -2.742 -13.868 1.00 97.75 88 GLY A O 1
ATOM 649 N N . GLU A 1 89 ? 11.290 -4.431 -14.849 1.00 97.50 89 GLU A N 1
ATOM 650 C CA . GLU A 1 89 ? 12.112 -4.480 -16.054 1.00 97.50 89 GLU A CA 1
ATOM 651 C C . GLU A 1 89 ? 11.490 -3.642 -17.178 1.00 97.50 89 GLU A C 1
ATOM 653 O O . GLU A 1 89 ? 10.283 -3.658 -17.381 1.00 97.50 89 GLU A O 1
ATOM 658 N N . ASN A 1 90 ? 12.310 -2.884 -17.899 1.00 95.06 90 ASN A N 1
ATOM 659 C CA . ASN A 1 90 ? 11.956 -2.185 -19.132 1.00 95.06 90 ASN A CA 1
ATOM 660 C C . ASN A 1 90 ? 13.112 -2.396 -20.119 1.00 95.06 90 ASN A C 1
ATOM 662 O O . ASN A 1 90 ? 14.272 -2.184 -19.765 1.00 95.06 90 ASN A O 1
ATOM 666 N N . GLU A 1 91 ? 12.818 -2.906 -21.317 1.00 92.38 91 GLU A N 1
ATOM 667 C CA . GLU A 1 91 ? 13.824 -3.248 -22.335 1.00 92.38 91 GLU A CA 1
ATOM 668 C C . GLU A 1 91 ? 14.986 -4.107 -21.782 1.00 92.38 91 GLU A C 1
ATOM 670 O O . GLU A 1 91 ?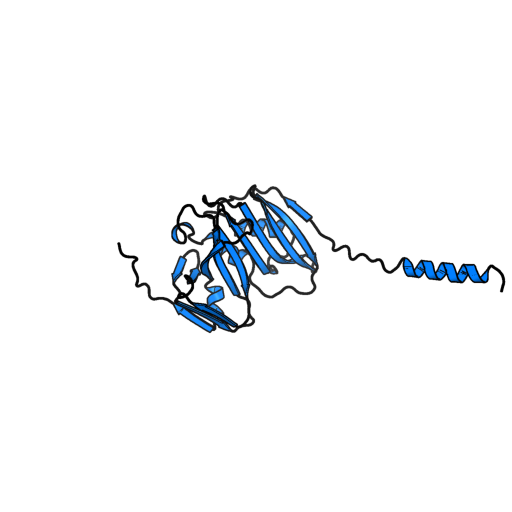 16.162 -3.875 -22.071 1.00 92.38 91 GLU A O 1
ATOM 675 N N . SER A 1 92 ? 14.659 -5.122 -20.966 1.00 91.62 92 SER A N 1
ATOM 676 C CA . SER A 1 92 ? 15.627 -6.015 -20.295 1.00 91.62 92 SER A CA 1
ATOM 677 C C . SER A 1 92 ? 16.570 -5.342 -19.284 1.00 91.62 92 SER A C 1
ATOM 679 O O . SER A 1 92 ? 17.549 -5.955 -18.847 1.00 91.62 92 SER A O 1
ATOM 681 N N . ARG A 1 93 ? 16.296 -4.095 -18.893 1.00 95.44 93 ARG A N 1
ATOM 682 C CA . ARG A 1 93 ? 17.001 -3.383 -17.822 1.00 95.44 93 ARG A CA 1
ATOM 683 C C . ARG A 1 93 ? 16.101 -3.253 -16.614 1.00 95.44 93 ARG A C 1
ATOM 685 O O . ARG A 1 93 ? 14.898 -3.073 -16.758 1.00 95.44 93 ARG A O 1
ATOM 692 N N . ARG A 1 94 ? 16.675 -3.318 -15.416 1.00 97.00 94 ARG A N 1
ATOM 693 C CA . ARG A 1 94 ? 15.919 -3.119 -14.177 1.00 97.00 94 ARG A CA 1
ATOM 694 C C . ARG A 1 94 ? 15.931 -1.658 -13.806 1.00 97.00 94 ARG A C 1
ATOM 696 O O . ARG A 1 94 ? 16.986 -1.035 -13.770 1.00 97.00 94 ARG A O 1
ATOM 703 N N . HIS A 1 95 ? 14.759 -1.152 -13.482 1.00 97.75 95 HIS A N 1
ATOM 704 C CA . HIS A 1 95 ? 14.565 0.215 -13.054 1.00 97.75 95 HIS A CA 1
ATOM 705 C C . HIS A 1 95 ? 13.864 0.224 -11.706 1.00 97.75 95 HIS A C 1
ATOM 707 O O . HIS A 1 95 ? 13.016 -0.622 -11.411 1.00 97.75 95 HIS A O 1
ATOM 713 N N . TRP A 1 96 ? 14.232 1.206 -10.900 1.00 97.81 96 TRP A N 1
ATOM 714 C CA . TRP A 1 96 ? 13.390 1.685 -9.824 1.00 97.81 96 TRP A CA 1
ATOM 715 C C . TRP A 1 96 ? 12.661 2.932 -10.314 1.00 97.81 96 TRP A C 1
ATOM 717 O O . TRP A 1 96 ? 13.260 3.791 -10.966 1.00 97.81 96 TRP A O 1
ATOM 727 N N . TYR A 1 97 ? 11.377 3.008 -10.004 1.00 98.06 97 TYR A N 1
ATOM 728 C CA . TYR A 1 97 ? 10.479 4.081 -10.389 1.00 98.06 97 TYR A CA 1
ATOM 729 C C . TYR A 1 97 ? 9.919 4.727 -9.137 1.00 98.06 97 TYR A C 1
ATOM 731 O O . TYR A 1 97 ? 9.480 4.031 -8.224 1.00 98.06 97 TYR A O 1
ATOM 739 N N . ARG A 1 98 ? 9.849 6.052 -9.135 1.00 97.75 98 ARG A N 1
ATOM 740 C CA . ARG A 1 98 ? 9.086 6.821 -8.160 1.00 97.75 98 ARG A CA 1
ATOM 741 C C . ARG A 1 98 ? 7.933 7.498 -8.872 1.00 97.75 98 ARG A C 1
ATOM 743 O O . ARG A 1 98 ? 8.126 8.158 -9.887 1.00 97.75 98 ARG A O 1
ATOM 750 N N . VAL A 1 99 ? 6.737 7.339 -8.325 1.00 96.56 99 VAL A N 1
ATOM 751 C CA . VAL A 1 99 ? 5.496 7.874 -8.874 1.00 96.56 99 VAL A CA 1
ATOM 752 C C . VAL A 1 99 ? 4.848 8.789 -7.850 1.00 96.56 99 VAL A C 1
ATOM 754 O O . VAL A 1 99 ? 4.733 8.460 -6.669 1.00 96.56 99 VAL A O 1
ATOM 757 N N . SER A 1 100 ? 4.374 9.931 -8.328 1.00 93.94 100 SER A N 1
ATOM 758 C CA . SER A 1 100 ? 3.576 10.877 -7.562 1.00 93.94 100 SER A CA 1
ATOM 759 C C . SER A 1 100 ? 2.301 11.201 -8.323 1.00 93.94 100 SER A C 1
ATOM 761 O O . SER A 1 100 ? 2.329 11.483 -9.522 1.00 93.94 100 SER A O 1
ATOM 763 N N . VAL A 1 101 ? 1.183 11.199 -7.606 1.00 90.62 101 VAL A N 1
ATOM 764 C CA . VAL A 1 101 ? -0.128 11.605 -8.102 1.00 90.62 101 VAL A CA 1
ATOM 765 C C . VAL A 1 101 ? -0.590 12.801 -7.284 1.00 90.62 101 VAL A C 1
ATOM 767 O O . VAL A 1 101 ? -0.732 12.733 -6.059 1.00 90.62 101 VAL A O 1
ATOM 770 N N . GLY A 1 102 ? -0.754 13.930 -7.972 1.00 83.81 102 GLY A N 1
ATOM 771 C CA . GLY A 1 102 ? -1.203 15.175 -7.357 1.00 83.81 102 GLY A CA 1
ATOM 772 C C . GLY A 1 102 ? -2.727 15.232 -7.170 1.00 83.81 102 GLY A C 1
ATOM 773 O O . GLY A 1 102 ? -3.446 14.435 -7.768 1.00 83.81 102 GLY A O 1
ATOM 774 N N . PRO A 1 103 ? -3.247 16.246 -6.450 1.00 80.38 103 PRO A N 1
ATOM 775 C CA . PRO A 1 103 ? -4.685 16.403 -6.175 1.00 80.38 103 PRO A CA 1
ATOM 776 C C . PRO A 1 103 ? -5.596 16.477 -7.411 1.00 80.38 103 PRO A C 1
ATOM 778 O O . PRO A 1 103 ? -6.797 16.256 -7.321 1.00 80.38 103 PRO A O 1
ATOM 781 N N . ALA A 1 104 ? -5.047 16.838 -8.575 1.00 80.88 104 ALA A N 1
ATOM 782 C CA . ALA A 1 104 ? -5.783 16.885 -9.841 1.00 80.88 104 ALA A CA 1
ATOM 783 C C . ALA A 1 104 ? -5.818 15.528 -10.578 1.00 80.88 104 ALA A C 1
ATOM 785 O O . ALA A 1 104 ? -6.354 15.444 -11.682 1.00 80.88 104 ALA A O 1
ATOM 786 N N . GLY A 1 105 ? -5.209 14.485 -10.006 1.00 81.00 105 GLY A N 1
ATOM 787 C CA . GLY A 1 105 ? -4.999 13.187 -10.646 1.00 81.00 105 GLY A CA 1
ATOM 788 C C . GLY A 1 105 ? -3.802 13.140 -11.598 1.00 81.00 105 GLY A C 1
ATOM 789 O O . GLY A 1 105 ? -3.516 12.086 -12.150 1.00 81.00 105 GLY A O 1
ATOM 790 N N . THR A 1 106 ? -3.0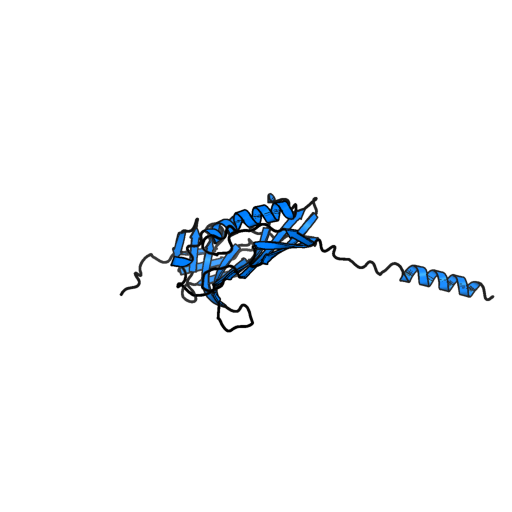73 14.248 -11.784 1.00 85.62 106 THR A N 1
ATOM 791 C CA . THR A 1 106 ? -1.869 14.273 -12.627 1.00 85.62 106 THR A CA 1
ATOM 792 C C . THR A 1 106 ? -0.828 13.300 -12.093 1.00 85.62 106 THR A C 1
ATOM 794 O O . THR A 1 106 ? -0.395 13.434 -10.946 1.00 85.62 106 THR A O 1
ATOM 797 N N . ILE A 1 107 ? -0.403 12.37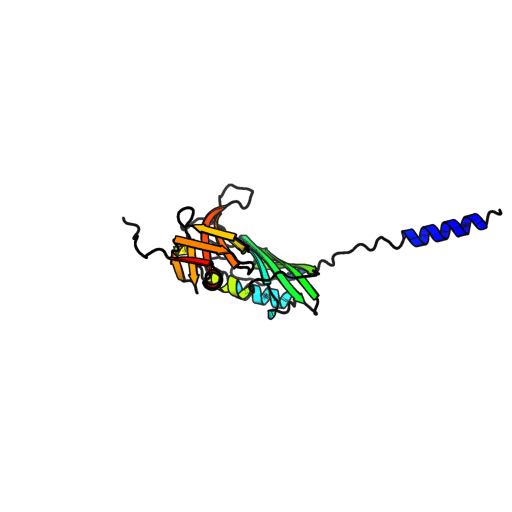6 -12.953 1.00 89.69 107 ILE A N 1
ATOM 798 C CA . ILE A 1 107 ? 0.618 11.378 -12.650 1.00 89.69 107 ILE A CA 1
ATOM 799 C C . ILE A 1 107 ? 1.955 11.886 -13.187 1.00 89.69 107 ILE A C 1
ATOM 801 O O . ILE A 1 107 ? 2.074 12.269 -14.357 1.00 89.69 107 ILE A O 1
ATOM 805 N N . THR A 1 108 ? 2.960 11.892 -12.322 1.00 91.88 108 THR A N 1
ATOM 806 C CA . THR A 1 108 ? 4.356 12.168 -12.666 1.00 91.88 108 THR A CA 1
ATOM 807 C C . THR A 1 108 ? 5.226 11.043 -12.152 1.00 91.88 108 THR A C 1
ATOM 809 O O . THR A 1 108 ? 4.960 10.516 -11.070 1.00 91.88 108 THR A O 1
ATOM 812 N N . TRP A 1 109 ? 6.275 10.711 -12.889 1.00 95.06 109 TRP A N 1
ATOM 813 C CA . TRP A 1 109 ? 7.218 9.694 -12.457 1.00 95.06 109 TRP A CA 1
ATOM 814 C C . TRP A 1 109 ? 8.647 10.024 -12.869 1.00 95.06 109 TRP A C 1
ATOM 816 O O . TRP A 1 109 ? 8.878 10.727 -13.857 1.00 95.06 109 TRP A O 1
ATOM 826 N N . ASP A 1 110 ? 9.586 9.495 -12.093 1.00 95.12 110 ASP A N 1
ATOM 827 C CA . ASP A 1 110 ? 11.007 9.440 -12.406 1.00 95.12 110 ASP A CA 1
ATOM 828 C C . ASP A 1 110 ? 11.523 8.007 -12.262 1.00 95.12 110 ASP A C 1
ATOM 830 O O . ASP A 1 110 ? 10.945 7.198 -11.532 1.00 95.12 110 ASP A O 1
ATOM 834 N N . SER A 1 111 ? 12.585 7.668 -12.992 1.00 96.50 111 SER A N 1
ATOM 835 C CA . SER A 1 111 ? 13.214 6.351 -12.881 1.00 96.50 111 SER A CA 1
ATOM 836 C C . SER A 1 111 ? 14.734 6.418 -12.941 1.00 96.50 111 SER A C 1
ATOM 838 O O . SER A 1 111 ? 15.312 7.372 -13.467 1.00 96.50 111 SER A O 1
ATOM 840 N N . HIS A 1 112 ? 15.383 5.380 -12.417 1.00 94.94 112 HIS A N 1
ATOM 841 C CA . HIS A 1 112 ? 16.796 5.120 -12.662 1.00 94.94 112 HIS A CA 1
ATOM 842 C C . HIS A 1 112 ? 17.085 3.619 -12.727 1.00 94.94 112 HIS A C 1
ATOM 844 O O . HIS A 1 112 ? 16.404 2.806 -12.101 1.00 94.94 112 HIS A O 1
ATOM 850 N N . GLU A 1 113 ? 18.112 3.265 -13.497 1.00 97.00 113 GLU A N 1
ATOM 851 C CA . GLU A 1 113 ? 18.575 1.886 -13.648 1.00 97.00 113 GLU A CA 1
ATOM 852 C C . GLU A 1 113 ? 19.207 1.375 -12.342 1.00 97.00 113 GLU A C 1
ATOM 854 O O . GLU A 1 113 ? 19.912 2.112 -11.647 1.00 97.00 113 GLU A O 1
ATOM 859 N N . ILE A 1 114 ? 18.964 0.106 -12.018 1.00 96.00 114 ILE A N 1
ATOM 860 C CA . ILE A 1 114 ? 19.483 -0.575 -10.829 1.00 96.00 114 ILE A CA 1
ATOM 861 C C . ILE A 1 114 ? 20.011 -1.969 -11.182 1.00 96.00 114 ILE A C 1
ATOM 863 O O . ILE A 1 114 ? 19.552 -2.607 -12.127 1.00 96.00 114 ILE A O 1
ATOM 867 N N . ASP A 1 115 ? 20.919 -2.501 -10.365 1.00 94.75 115 ASP A N 1
ATOM 868 C CA . ASP A 1 115 ? 21.494 -3.831 -10.609 1.00 94.75 115 ASP A CA 1
ATOM 869 C C . ASP A 1 115 ? 20.519 -4.969 -10.253 1.00 94.75 115 ASP A C 1
ATOM 871 O O . ASP A 1 115 ? 20.429 -5.999 -10.938 1.00 94.75 115 ASP A O 1
ATOM 875 N N . LYS A 1 116 ? 19.782 -4.800 -9.147 1.00 92.19 116 LYS A N 1
ATOM 876 C CA . LYS A 1 116 ? 18.938 -5.840 -8.554 1.00 92.19 116 LYS A CA 1
ATOM 877 C C . LYS A 1 116 ? 17.671 -5.248 -7.943 1.00 92.19 116 LYS A C 1
ATOM 879 O O . LYS A 1 116 ? 17.758 -4.393 -7.069 1.00 92.19 116 LYS A O 1
ATOM 884 N N . ALA A 1 117 ? 16.520 -5.780 -8.349 1.00 92.00 117 ALA A N 1
ATOM 885 C CA . ALA A 1 117 ? 15.246 -5.538 -7.682 1.00 92.00 117 ALA A CA 1
ATOM 886 C C . ALA A 1 117 ? 15.110 -6.434 -6.431 1.00 92.00 117 ALA A C 1
ATOM 888 O O . ALA A 1 117 ? 15.584 -7.581 -6.450 1.00 92.00 117 ALA A O 1
ATOM 889 N N . PRO A 1 118 ? 14.492 -5.944 -5.343 1.00 93.31 118 PRO A N 1
ATOM 890 C CA . PRO A 1 118 ? 14.114 -6.794 -4.222 1.00 93.31 118 PRO A CA 1
ATOM 891 C C . PRO A 1 118 ? 13.038 -7.804 -4.650 1.00 93.31 118 PRO A C 1
ATOM 893 O O . PRO A 1 118 ? 12.358 -7.627 -5.660 1.00 93.31 118 PRO A O 1
ATOM 896 N N . ALA A 1 119 ? 12.889 -8.877 -3.873 1.00 94.00 119 ALA A N 1
ATOM 897 C CA . ALA A 1 119 ? 11.670 -9.677 -3.941 1.00 94.00 119 ALA A CA 1
ATOM 898 C C . ALA A 1 119 ? 10.513 -8.864 -3.344 1.00 94.00 119 ALA A C 1
ATOM 900 O O . ALA A 1 119 ? 10.746 -7.988 -2.511 1.00 94.00 119 ALA A O 1
ATOM 901 N N . GLY A 1 120 ? 9.279 -9.173 -3.730 1.00 94.62 120 GLY A N 1
ATOM 902 C CA . GLY A 1 120 ? 8.110 -8.509 -3.171 1.00 94.62 120 GLY A CA 1
ATOM 903 C C . GLY A 1 120 ? 6.840 -8.807 -3.946 1.00 94.62 120 GLY A C 1
ATOM 904 O O . GLY A 1 120 ? 6.812 -9.669 -4.826 1.00 94.62 120 GLY A O 1
ATOM 905 N N . GLU A 1 121 ? 5.787 -8.085 -3.589 1.00 94.88 121 GLU A N 1
ATOM 906 C CA . GLU A 1 121 ? 4.463 -8.248 -4.171 1.00 94.88 121 GLU A CA 1
ATOM 907 C C . GLU A 1 121 ? 4.264 -7.333 -5.367 1.00 94.88 121 GLU A C 1
ATOM 909 O O . GLU A 1 121 ? 4.762 -6.208 -5.434 1.00 94.88 121 GLU A O 1
ATOM 914 N N . HIS A 1 122 ? 3.458 -7.810 -6.305 1.00 96.88 122 HIS A N 1
ATOM 915 C CA . HIS A 1 122 ? 3.082 -7.016 -7.459 1.00 96.88 122 HIS A CA 1
ATOM 916 C C . HIS A 1 122 ? 2.150 -5.860 -7.029 1.00 96.88 122 HIS A C 1
ATOM 918 O O . HIS A 1 122 ? 1.132 -6.131 -6.380 1.00 96.88 122 HIS A O 1
ATOM 924 N N . PRO A 1 123 ? 2.389 -4.597 -7.453 1.00 97.25 123 PRO A N 1
ATOM 925 C CA . PRO A 1 123 ? 1.604 -3.433 -7.019 1.00 97.25 123 PRO A CA 1
ATOM 926 C C . PRO A 1 123 ? 0.086 -3.610 -7.153 1.00 97.25 123 PRO A C 1
ATOM 928 O O . PRO A 1 123 ? -0.658 -3.364 -6.207 1.00 97.25 123 PRO A O 1
ATOM 931 N N . PHE A 1 124 ? -0.380 -4.140 -8.291 1.00 96.62 124 PHE A N 1
ATOM 932 C CA . PHE A 1 124 ? -1.804 -4.425 -8.521 1.00 96.62 124 PHE A CA 1
ATOM 933 C C . PHE A 1 124 ? -2.462 -5.274 -7.422 1.00 96.62 124 PHE A C 1
ATOM 935 O O . PHE A 1 124 ? -3.624 -5.035 -7.097 1.00 96.62 124 PHE A O 1
ATOM 942 N N . ALA A 1 125 ? -1.760 -6.270 -6.866 1.00 93.62 125 ALA A N 1
ATOM 943 C CA . ALA A 1 125 ? -2.334 -7.175 -5.873 1.00 93.62 125 ALA A CA 1
ATOM 944 C C . ALA A 1 125 ? -2.637 -6.441 -4.560 1.00 93.62 125 ALA A C 1
ATOM 946 O O . ALA A 1 125 ? -3.742 -6.566 -4.036 1.00 93.62 125 ALA A O 1
ATOM 947 N N . LEU A 1 126 ? -1.693 -5.626 -4.082 1.00 94.69 126 LEU A N 1
ATOM 948 C CA . LEU A 1 126 ? -1.857 -4.825 -2.869 1.00 94.69 126 LEU A CA 1
ATOM 949 C C . LEU A 1 126 ? -2.840 -3.677 -3.080 1.00 94.69 126 LEU A C 1
ATOM 951 O O . LEU A 1 126 ? -3.759 -3.499 -2.286 1.00 94.69 126 LEU A O 1
ATOM 955 N N . PHE A 1 127 ? -2.708 -2.943 -4.185 1.00 97.00 127 PHE A N 1
ATOM 956 C CA . PHE A 1 127 ? -3.615 -1.849 -4.530 1.00 97.00 127 PHE A CA 1
ATOM 957 C C . PHE A 1 127 ? -5.066 -2.316 -4.598 1.00 97.00 127 PHE A C 1
ATOM 959 O O . PHE A 1 127 ? -5.935 -1.677 -4.018 1.00 97.00 127 PHE A O 1
ATOM 966 N N . SER A 1 128 ? -5.313 -3.482 -5.192 1.00 95.38 128 SER A N 1
ATOM 967 C CA . SER A 1 128 ? -6.638 -4.104 -5.222 1.00 95.38 128 SER A CA 1
ATOM 968 C C . SER A 1 128 ? -7.230 -4.371 -3.829 1.00 95.38 128 SER A C 1
ATOM 970 O O . SER A 1 128 ? -8.448 -4.329 -3.662 1.00 95.38 128 SER A O 1
ATOM 972 N N . GLU A 1 129 ? -6.420 -4.712 -2.828 1.00 95.62 129 GLU A N 1
ATOM 973 C CA . GLU A 1 129 ? -6.912 -4.906 -1.457 1.00 95.62 129 GLU A CA 1
ATOM 974 C C . GLU A 1 129 ? -7.144 -3.558 -0.760 1.00 95.62 129 GLU A C 1
ATOM 976 O O . GLU A 1 129 ? -8.185 -3.375 -0.132 1.00 95.62 129 GLU A O 1
ATOM 981 N N . ILE A 1 130 ? -6.237 -2.590 -0.942 1.00 95.75 130 ILE A N 1
ATOM 982 C CA . ILE A 1 130 ? -6.332 -1.241 -0.357 1.00 95.75 130 ILE A CA 1
ATOM 983 C C . ILE A 1 130 ? -7.596 -0.515 -0.832 1.00 95.75 130 ILE A C 1
ATOM 985 O O . ILE A 1 130 ? -8.321 0.050 -0.018 1.00 95.75 130 ILE A O 1
ATOM 989 N N . GLU A 1 131 ? -7.918 -0.598 -2.126 1.00 95.12 131 GLU A N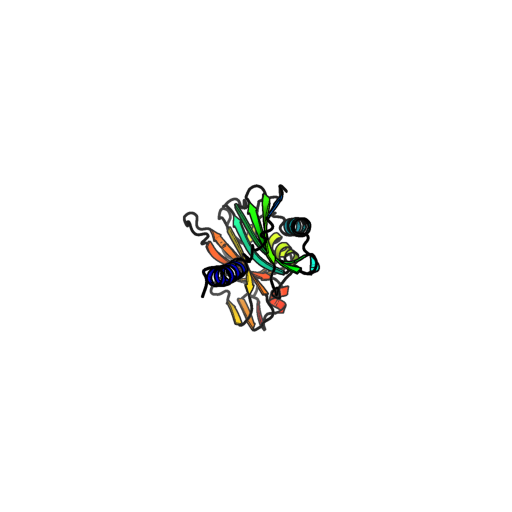 1
ATOM 990 C CA . GLU A 1 131 ? -9.159 -0.062 -2.714 1.00 95.12 131 GLU A CA 1
ATOM 991 C C . GLU A 1 131 ? -10.432 -0.531 -2.007 1.00 95.12 131 GLU A C 1
ATOM 993 O O . GLU A 1 131 ? -11.461 0.142 -2.049 1.00 95.12 131 GLU A O 1
ATOM 998 N N . ARG A 1 132 ? -10.388 -1.731 -1.424 1.00 94.69 132 ARG A N 1
ATOM 999 C CA . ARG A 1 132 ? -11.549 -2.400 -0.840 1.00 94.69 132 ARG A CA 1
ATOM 1000 C C . ARG A 1 132 ? -11.628 -2.228 0.667 1.00 94.69 132 ARG A C 1
ATOM 1002 O O . ARG A 1 132 ? -12.580 -2.730 1.259 1.00 94.69 132 ARG A O 1
ATOM 1009 N N . ILE A 1 133 ? -10.663 -1.554 1.293 1.00 95.25 133 ILE A N 1
ATOM 1010 C CA . ILE A 1 133 ? -10.704 -1.300 2.732 1.00 95.25 133 ILE A CA 1
ATOM 1011 C C . ILE A 1 133 ? -11.980 -0.506 3.052 1.00 95.25 133 ILE A C 1
ATOM 1013 O O . ILE A 1 133 ? -12.226 0.539 2.442 1.00 95.25 133 ILE A O 1
ATOM 1017 N N . PRO A 1 134 ? -12.802 -0.961 4.015 1.00 92.88 134 PRO A N 1
ATOM 1018 C CA . PRO A 1 134 ? -14.033 -0.276 4.382 1.00 92.88 134 PRO A CA 1
ATOM 1019 C C . PRO A 1 134 ? -13.715 0.931 5.276 1.00 92.88 134 PRO A C 1
ATOM 1021 O O . PRO A 1 134 ? -14.048 0.949 6.456 1.00 92.88 134 PRO A O 1
ATOM 1024 N N . TYR A 1 135 ? -13.046 1.956 4.732 1.00 91.94 135 TYR A N 1
ATOM 1025 C CA . TYR A 1 135 ? -12.528 3.091 5.507 1.00 91.94 135 TYR A CA 1
ATOM 1026 C C . TYR A 1 135 ? -13.593 3.755 6.387 1.00 91.94 135 TYR A C 1
ATOM 1028 O O . TYR A 1 135 ? -13.304 4.072 7.530 1.00 91.94 135 TYR A O 1
ATOM 1036 N N . ARG A 1 136 ? -14.835 3.892 5.907 1.00 87.88 136 ARG A N 1
ATOM 1037 C CA . ARG A 1 136 ? -15.942 4.485 6.685 1.00 87.88 136 ARG A CA 1
ATOM 1038 C C . ARG A 1 136 ? -16.354 3.676 7.914 1.00 87.88 136 ARG A C 1
ATOM 1040 O O . ARG A 1 136 ? -16.925 4.231 8.839 1.00 87.88 136 ARG A O 1
ATOM 1047 N N . GLU A 1 137 ? -16.141 2.366 7.880 1.00 87.62 137 GLU A N 1
ATOM 1048 C CA . GLU A 1 137 ? -16.430 1.469 9.003 1.00 87.62 137 GLU A CA 1
ATOM 1049 C C . GLU A 1 137 ? -15.208 1.329 9.914 1.00 87.62 137 GLU A C 1
ATOM 1051 O O . GLU A 1 137 ? -15.343 1.076 11.108 1.00 87.62 137 GLU A O 1
ATOM 1056 N N . LEU A 1 138 ? -14.014 1.479 9.333 1.00 84.88 138 LEU A N 1
ATOM 1057 C CA . LEU A 1 138 ? -12.742 1.329 10.020 1.00 84.88 138 LEU A CA 1
ATOM 1058 C C . LEU A 1 138 ? -12.355 2.579 10.812 1.00 84.88 138 LEU A C 1
ATOM 1060 O O . LEU A 1 138 ? -11.779 2.432 11.879 1.00 84.88 138 LEU A O 1
ATOM 1064 N N . VAL A 1 139 ? -12.621 3.784 10.304 1.00 80.88 139 VAL A N 1
ATOM 1065 C CA . VAL A 1 139 ? -12.212 5.050 10.930 1.00 80.88 139 VAL A CA 1
ATOM 1066 C C . VAL A 1 139 ? -13.403 5.974 11.172 1.00 80.88 139 VAL A C 1
ATOM 1068 O O . VAL A 1 139 ? -14.397 5.923 10.450 1.00 80.88 139 VAL A O 1
ATOM 1071 N N . ASP A 1 140 ? -13.286 6.848 12.172 1.00 74.31 140 ASP A N 1
ATOM 1072 C CA . ASP A 1 140 ? -14.308 7.857 12.459 1.00 74.31 140 ASP A CA 1
ATOM 1073 C C . ASP A 1 140 ? -14.439 8.859 11.295 1.00 74.31 140 ASP A C 1
ATOM 1075 O O . ASP A 1 140 ? -13.443 9.275 10.692 1.00 74.31 140 ASP A O 1
ATOM 1079 N N . GLU A 1 141 ? -15.670 9.279 10.981 1.00 69.31 141 GLU A N 1
ATOM 1080 C CA . GLU A 1 141 ? -15.908 10.290 9.946 1.00 69.31 141 GLU A CA 1
ATOM 1081 C C . GLU A 1 141 ? -15.296 11.649 10.333 1.00 69.31 141 GLU A C 1
ATOM 1083 O O . GLU A 1 141 ? -15.371 12.082 11.483 1.00 69.31 141 GLU A O 1
ATOM 1088 N N . GLY A 1 142 ? -14.734 12.358 9.347 1.00 75.31 142 GLY A N 1
ATOM 1089 C CA . GLY A 1 142 ? -14.218 13.720 9.523 1.00 75.31 142 GLY A CA 1
ATOM 1090 C C . GLY A 1 142 ? -12.758 13.816 9.969 1.00 75.31 142 GLY A C 1
ATOM 1091 O O . GLY A 1 142 ? -12.323 14.894 10.362 1.00 75.31 142 GLY A O 1
ATOM 1092 N N . ALA A 1 143 ? -11.987 12.726 9.905 1.00 82.75 143 ALA A N 1
ATOM 1093 C CA . ALA A 1 143 ? -10.542 12.752 10.111 1.00 82.75 143 ALA A CA 1
ATOM 1094 C C . ALA A 1 143 ? -9.786 12.490 8.802 1.00 82.75 143 ALA A C 1
ATOM 1096 O O . ALA A 1 143 ? -10.083 11.545 8.072 1.00 82.75 143 ALA A O 1
ATOM 1097 N N . GLY A 1 144 ? -8.763 13.303 8.521 1.00 90.25 144 GLY A N 1
ATOM 1098 C CA . GLY A 1 144 ? -7.827 13.013 7.435 1.00 90.25 144 GLY A CA 1
ATOM 1099 C C . GLY A 1 144 ? -7.003 11.766 7.743 1.00 90.25 144 GLY A C 1
ATOM 1100 O O . GLY A 1 144 ? -6.675 11.504 8.903 1.00 90.25 144 GLY A O 1
ATOM 1101 N N . LEU A 1 145 ? -6.638 11.007 6.714 1.00 93.56 145 LEU A N 1
ATOM 1102 C CA . LEU A 1 145 ? -5.929 9.740 6.855 1.00 93.56 145 LEU A CA 1
ATOM 1103 C C . LEU A 1 145 ? -4.552 9.788 6.204 1.00 93.56 145 LEU A C 1
ATOM 1105 O O . LEU A 1 145 ? -4.315 10.505 5.232 1.00 93.56 145 LEU A O 1
ATOM 1109 N N . ILE A 1 146 ? -3.648 8.979 6.743 1.00 94.75 146 ILE A N 1
ATOM 1110 C CA . ILE A 1 146 ? -2.436 8.544 6.055 1.00 94.75 146 ILE A CA 1
ATOM 1111 C C . ILE A 1 146 ? -2.499 7.021 5.994 1.00 94.75 146 ILE A C 1
ATOM 1113 O O . ILE A 1 146 ? -2.641 6.373 7.030 1.00 94.75 146 ILE A O 1
ATOM 1117 N N . VAL A 1 147 ? -2.417 6.455 4.796 1.00 96.69 147 VAL A N 1
ATOM 1118 C CA . VAL A 1 147 ? -2.301 5.012 4.572 1.00 96.69 147 VAL A CA 1
ATOM 1119 C C . VAL A 1 147 ? -0.906 4.756 4.041 1.00 96.69 147 VAL A C 1
ATOM 1121 O O . VAL A 1 147 ? -0.561 5.260 2.977 1.00 96.69 147 VAL A O 1
ATOM 1124 N N . SER A 1 148 ? -0.108 4.011 4.794 1.00 96.94 148 SER A N 1
ATOM 1125 C CA . SER A 1 148 ? 1.265 3.662 4.447 1.00 96.94 148 SER A CA 1
ATOM 1126 C C . SER A 1 148 ? 1.376 2.156 4.266 1.00 96.94 148 SER A C 1
ATOM 1128 O O . SER A 1 148 ? 0.806 1.391 5.044 1.00 96.94 148 SER A O 1
ATOM 1130 N N . VAL A 1 149 ? 2.077 1.753 3.215 1.00 97.19 149 VAL A N 1
ATOM 1131 C CA . VAL A 1 149 ? 2.315 0.361 2.850 1.00 97.19 149 VAL A CA 1
ATOM 1132 C C . VAL A 1 149 ? 3.784 0.217 2.510 1.00 97.19 149 VAL A C 1
ATOM 1134 O O . VAL A 1 149 ? 4.296 0.993 1.706 1.00 97.19 149 VAL A O 1
ATOM 1137 N N . GLY A 1 150 ? 4.459 -0.762 3.098 1.00 92.56 150 GLY A N 1
ATOM 1138 C CA . GLY A 1 150 ? 5.878 -0.991 2.848 1.00 92.56 150 GLY A CA 1
ATOM 1139 C C . GLY A 1 150 ? 6.250 -2.458 2.970 1.00 92.56 150 GLY A C 1
ATOM 1140 O O . GLY A 1 150 ? 5.637 -3.201 3.736 1.00 92.56 150 GLY A O 1
ATOM 1141 N N . ALA A 1 151 ? 7.250 -2.868 2.193 1.00 94.62 151 ALA A N 1
ATOM 1142 C CA . ALA A 1 151 ? 7.809 -4.207 2.286 1.00 94.62 151 ALA A CA 1
ATOM 1143 C C . ALA A 1 151 ? 8.609 -4.367 3.587 1.00 94.62 151 ALA A C 1
ATOM 1145 O O . ALA A 1 151 ? 9.509 -3.582 3.892 1.00 94.62 151 ALA A O 1
ATOM 1146 N N . LEU A 1 152 ? 8.319 -5.428 4.329 1.00 95.50 152 LEU A N 1
ATOM 1147 C CA . LEU A 1 152 ? 9.009 -5.820 5.552 1.00 95.50 152 LEU A CA 1
ATOM 1148 C C . LEU A 1 152 ? 9.541 -7.247 5.401 1.00 95.50 152 LEU A C 1
ATOM 1150 O O . LEU A 1 152 ? 9.007 -8.041 4.633 1.00 95.50 152 LEU A O 1
ATOM 1154 N N . SER A 1 153 ? 10.621 -7.561 6.114 1.00 95.88 153 SER A N 1
ATOM 1155 C CA . SER A 1 153 ? 11.207 -8.905 6.185 1.00 95.88 153 SER A CA 1
ATOM 1156 C C . SER A 1 153 ? 11.915 -9.099 7.529 1.00 95.88 153 SER A C 1
ATOM 1158 O O . SER A 1 153 ? 12.229 -8.126 8.223 1.00 95.88 153 SER A O 1
ATOM 1160 N N . GLY A 1 154 ? 12.174 -10.350 7.897 1.00 96.50 154 GLY A N 1
ATOM 1161 C CA . GLY A 1 154 ? 12.856 -10.743 9.126 1.00 96.50 154 GLY A CA 1
ATOM 1162 C C . GLY A 1 154 ? 11.906 -11.055 10.281 1.00 96.50 154 GLY A C 1
ATOM 1163 O O . GLY A 1 154 ? 10.821 -11.604 10.086 1.00 96.50 154 GLY A O 1
ATOM 1164 N N . ASP A 1 155 ? 12.346 -10.720 11.496 1.00 97.88 155 ASP A N 1
ATOM 1165 C CA . ASP A 1 155 ? 11.640 -11.025 12.741 1.00 97.88 155 ASP A CA 1
ATOM 1166 C C . ASP A 1 155 ? 10.799 -9.827 13.206 1.00 97.88 155 ASP A C 1
ATOM 1168 O O . ASP A 1 155 ? 11.320 -8.868 13.787 1.00 97.88 155 ASP A O 1
ATOM 1172 N N . VAL A 1 156 ? 9.487 -9.873 12.964 1.00 97.31 156 VAL A N 1
ATOM 1173 C CA . VAL A 1 156 ? 8.557 -8.787 13.319 1.00 97.31 156 VAL A CA 1
ATOM 1174 C C . VAL A 1 156 ? 7.278 -9.350 13.923 1.00 97.31 156 VAL A C 1
ATOM 1176 O O . VAL A 1 156 ? 6.666 -10.274 13.393 1.00 97.31 156 VAL A O 1
ATOM 1179 N N . GLY A 1 157 ? 6.849 -8.760 15.039 1.00 96.69 157 GLY A N 1
ATOM 1180 C CA . GLY A 1 157 ? 5.623 -9.131 15.737 1.00 96.69 157 GLY A CA 1
ATOM 1181 C C . GLY A 1 157 ? 4.637 -7.973 15.846 1.00 96.69 157 GLY A C 1
ATOM 1182 O O . GLY A 1 157 ? 5.013 -6.847 16.170 1.00 96.69 157 GLY A O 1
ATOM 1183 N N . TYR A 1 158 ? 3.361 -8.287 15.659 1.00 97.06 158 TYR A N 1
ATOM 1184 C CA . TYR A 1 158 ? 2.221 -7.397 15.835 1.00 97.06 158 TYR A CA 1
ATOM 1185 C C . TYR A 1 158 ? 1.337 -7.927 16.962 1.00 97.06 158 TYR A C 1
ATOM 1187 O O . TYR A 1 158 ? 1.101 -9.132 17.068 1.00 97.06 158 TYR A O 1
ATOM 1195 N N . ASN A 1 159 ? 0.825 -7.037 17.810 1.00 96.00 159 ASN A N 1
ATOM 1196 C CA . ASN A 1 159 ? -0.043 -7.416 18.921 1.00 96.00 159 ASN A CA 1
ATOM 1197 C C . ASN A 1 159 ? -1.154 -6.377 19.124 1.00 96.00 159 ASN A C 1
ATOM 1199 O O . ASN A 1 159 ? -0.887 -5.177 19.256 1.00 96.00 159 ASN A O 1
ATOM 1203 N N . ALA A 1 160 ? -2.393 -6.868 19.182 1.00 95.62 160 ALA A N 1
ATOM 1204 C CA . ALA A 1 160 ? -3.607 -6.064 19.269 1.00 95.62 160 ALA A CA 1
ATOM 1205 C C . ALA A 1 160 ? -3.735 -5.259 20.574 1.00 95.62 160 ALA A C 1
ATOM 1207 O O . ALA A 1 160 ? -4.491 -4.291 20.641 1.00 95.62 160 ALA A O 1
ATOM 1208 N N . GLY A 1 161 ? -2.976 -5.626 21.611 1.00 93.50 161 GLY A N 1
ATOM 1209 C CA . GLY A 1 161 ? -2.870 -4.890 22.868 1.00 93.50 161 GLY A CA 1
ATOM 1210 C C . GLY A 1 161 ? -2.174 -3.532 22.739 1.00 93.50 161 GLY A C 1
ATOM 1211 O O . GLY A 1 161 ? -2.349 -2.686 23.615 1.00 93.50 161 GLY A O 1
ATOM 1212 N N . TYR A 1 162 ? -1.419 -3.291 21.659 1.00 90.25 162 TYR A N 1
ATOM 1213 C CA . TYR A 1 162 ? -0.818 -1.980 21.380 1.00 90.25 162 TYR A CA 1
ATOM 1214 C C . TYR A 1 162 ? -1.663 -1.145 20.420 1.00 90.25 162 TYR A C 1
ATOM 1216 O O . TYR A 1 162 ? -1.879 0.044 20.663 1.00 90.25 162 TYR A O 1
ATOM 1224 N N . ARG A 1 163 ? -2.119 -1.757 19.322 1.00 91.88 163 ARG A N 1
ATOM 1225 C CA . ARG A 1 163 ? -2.943 -1.132 18.280 1.00 91.88 163 ARG A CA 1
ATOM 1226 C C . ARG A 1 163 ? -3.874 -2.173 17.660 1.00 91.88 163 ARG A C 1
ATOM 1228 O O . ARG A 1 163 ? -3.438 -3.311 17.514 1.00 91.88 163 ARG A O 1
ATOM 1235 N N . PRO A 1 164 ? -5.097 -1.798 17.245 1.00 95.50 164 PRO A N 1
ATOM 1236 C CA . PRO A 1 164 ? -5.959 -2.662 16.449 1.00 95.50 164 PRO A CA 1
ATOM 1237 C C . PRO A 1 164 ? -5.219 -3.303 15.268 1.00 95.50 164 PRO A C 1
ATOM 1239 O O . PRO A 1 164 ? -4.503 -2.626 14.524 1.00 95.50 164 PRO A O 1
ATOM 1242 N N . LEU A 1 165 ? -5.411 -4.610 15.115 1.00 97.44 165 LEU A N 1
ATOM 1243 C CA . LEU A 1 165 ? -4.766 -5.441 14.107 1.00 97.44 165 LEU A CA 1
ATOM 1244 C C . LEU A 1 165 ? -5.836 -6.262 13.389 1.00 97.44 165 LEU A C 1
ATOM 1246 O O . LEU A 1 165 ? -6.683 -6.880 14.039 1.00 97.44 165 LEU A O 1
ATOM 1250 N N . PHE A 1 166 ? -5.794 -6.276 12.060 1.00 97.50 166 PHE A N 1
ATOM 1251 C CA . PHE A 1 166 ? -6.822 -6.920 11.249 1.00 97.50 166 PHE A CA 1
ATOM 1252 C C . PHE A 1 166 ? -6.229 -7.759 10.120 1.00 97.50 166 PHE A C 1
ATOM 1254 O O . PHE A 1 166 ? -5.251 -7.373 9.485 1.00 97.50 166 PHE A O 1
ATOM 1261 N N . ALA A 1 167 ? -6.869 -8.888 9.834 1.00 97.44 167 ALA A N 1
ATOM 1262 C CA . ALA A 1 167 ? -6.721 -9.596 8.573 1.00 97.44 167 ALA A CA 1
ATOM 1263 C C . ALA A 1 167 ? -7.619 -8.926 7.529 1.00 97.44 167 ALA A C 1
ATOM 1265 O O . ALA A 1 167 ? -8.795 -8.686 7.805 1.00 97.44 167 ALA A O 1
ATOM 1266 N N . LEU A 1 168 ? -7.088 -8.661 6.339 1.00 96.56 168 LEU A N 1
ATOM 1267 C CA . LEU A 1 168 ? -7.804 -8.087 5.206 1.00 96.56 168 LEU A CA 1
ATOM 1268 C C . LEU A 1 168 ? -7.945 -9.125 4.089 1.00 96.56 168 LEU A C 1
ATOM 1270 O O . LEU A 1 168 ? -6.973 -9.755 3.661 1.00 96.56 168 LEU A O 1
ATOM 1274 N N . SER A 1 169 ? -9.170 -9.293 3.598 1.00 94.50 169 SER A N 1
ATOM 1275 C CA . SER A 1 169 ? -9.438 -10.102 2.414 1.00 94.50 169 SER A CA 1
ATOM 1276 C C . SER A 1 169 ? -10.632 -9.584 1.645 1.00 94.50 169 SER A C 1
ATOM 1278 O O . SER A 1 169 ? -11.760 -9.637 2.140 1.00 94.50 169 SER A O 1
ATOM 1280 N N . ARG A 1 170 ? -10.413 -9.140 0.406 1.00 92.00 170 ARG A N 1
ATOM 1281 C CA . ARG A 1 170 ? -11.486 -8.753 -0.521 1.00 92.00 170 ARG A CA 1
ATOM 1282 C C . ARG A 1 170 ? -12.455 -7.744 0.109 1.00 92.00 170 ARG A C 1
ATOM 1284 O O . ARG A 1 170 ? -13.667 -7.847 -0.069 1.00 92.00 170 ARG A O 1
ATOM 1291 N N . GLY A 1 171 ? -11.906 -6.802 0.875 1.00 90.00 171 GLY A N 1
ATOM 1292 C CA . GLY A 1 171 ? -12.647 -5.764 1.599 1.00 90.00 171 GLY A CA 1
ATOM 1293 C C . GLY A 1 171 ? -13.322 -6.196 2.900 1.00 90.00 171 GLY A C 1
ATOM 1294 O O . GLY A 1 171 ? -13.943 -5.377 3.566 1.00 90.00 171 GLY A O 1
ATOM 1295 N N . THR A 1 172 ? -13.192 -7.460 3.299 1.00 93.19 172 THR A N 1
ATOM 1296 C CA . THR A 1 172 ? -13.599 -7.913 4.633 1.00 93.19 172 THR A CA 1
ATOM 1297 C C . THR A 1 172 ? -12.426 -7.782 5.593 1.00 93.19 172 THR A C 1
ATOM 1299 O O . THR A 1 172 ? -11.318 -8.215 5.270 1.00 93.19 172 THR A O 1
ATOM 1302 N N . ILE A 1 173 ? -12.685 -7.226 6.776 1.00 94.50 173 ILE A N 1
ATOM 1303 C CA . ILE A 1 173 ? -11.720 -7.158 7.874 1.00 94.50 173 ILE A CA 1
ATOM 1304 C C . ILE A 1 173 ? -12.119 -8.126 8.990 1.00 94.50 173 ILE A C 1
ATOM 1306 O O . ILE A 1 173 ? -13.284 -8.190 9.380 1.00 94.50 173 ILE A O 1
ATOM 1310 N N . ALA A 1 174 ? -11.157 -8.889 9.504 1.00 95.31 174 ALA A N 1
ATOM 1311 C CA . ALA A 1 174 ? -11.347 -9.775 10.650 1.00 95.31 174 ALA A CA 1
ATOM 1312 C C . ALA A 1 174 ? -10.323 -9.439 11.745 1.00 95.31 174 ALA A C 1
ATOM 1314 O O . ALA A 1 174 ? -9.142 -9.285 11.431 1.00 95.31 174 ALA A O 1
ATOM 1315 N N . PRO A 1 175 ? -10.734 -9.302 13.017 1.00 96.56 175 PRO A N 1
ATOM 1316 C CA . PRO A 1 175 ? -9.824 -8.915 14.086 1.00 96.56 175 PRO A CA 1
ATOM 1317 C C . PRO A 1 175 ? -8.801 -10.018 14.382 1.00 96.56 175 PRO A C 1
ATOM 1319 O O . PRO A 1 175 ? -9.132 -11.198 14.509 1.00 96.56 175 PRO A O 1
ATOM 1322 N N . LEU A 1 176 ? -7.549 -9.604 14.532 1.00 97.62 176 LEU A N 1
ATOM 1323 C CA . LEU A 1 176 ? -6.436 -10.442 14.958 1.00 97.62 176 LEU A CA 1
ATOM 1324 C C . LEU A 1 176 ? -6.035 -10.049 16.377 1.00 97.62 176 LEU A C 1
ATOM 1326 O O . LEU A 1 176 ? -6.143 -8.886 16.760 1.00 97.62 176 LEU A O 1
ATOM 1330 N N . GLU A 1 177 ? -5.554 -11.010 17.154 1.00 97.69 177 GLU A N 1
ATOM 1331 C CA . GLU A 1 177 ? -4.955 -10.761 18.465 1.00 97.69 177 GLU A CA 1
ATOM 1332 C C . GLU A 1 177 ? -3.435 -10.593 18.339 1.00 97.69 177 GLU A C 1
ATOM 1334 O O . GLU A 1 177 ? -2.846 -9.686 18.934 1.00 97.69 177 GLU A O 1
ATOM 1339 N N . ARG A 1 178 ? -2.782 -11.443 17.538 1.00 98.00 178 ARG A N 1
ATOM 1340 C CA . ARG A 1 178 ? -1.326 -11.432 17.369 1.00 98.00 178 ARG A CA 1
ATOM 1341 C C . ARG A 1 178 ? -0.915 -12.019 16.025 1.00 98.00 178 ARG A C 1
ATOM 1343 O O . ARG A 1 178 ? -1.491 -13.005 15.578 1.00 98.00 178 ARG A O 1
ATOM 1350 N N . VAL A 1 179 ? 0.123 -11.444 15.426 1.00 98.38 179 VAL A N 1
ATOM 1351 C CA . VAL A 1 179 ? 0.816 -12.012 14.262 1.00 98.38 179 VAL A CA 1
ATOM 1352 C C . VAL A 1 179 ? 2.316 -11.938 14.495 1.00 98.38 179 VAL A C 1
ATOM 1354 O O . VAL A 1 179 ? 2.797 -10.941 15.032 1.00 98.38 179 VAL A O 1
ATOM 1357 N N . ALA A 1 180 ? 3.057 -12.971 14.113 1.00 98.19 180 ALA A N 1
ATOM 1358 C CA . ALA A 1 180 ? 4.514 -12.947 14.136 1.00 98.19 180 ALA A CA 1
ATOM 1359 C C . ALA A 1 180 ? 5.085 -13.521 12.842 1.00 98.19 180 ALA A C 1
ATOM 1361 O O . ALA A 1 180 ? 4.656 -14.579 12.379 1.00 98.19 180 ALA A O 1
ATOM 1362 N N . PHE A 1 181 ? 6.065 -12.816 12.295 1.00 98.44 181 PHE A N 1
ATOM 1363 C CA . PHE A 1 181 ? 6.855 -13.207 11.142 1.00 98.44 181 PHE A CA 1
ATOM 1364 C C . PHE A 1 181 ? 8.275 -13.532 11.595 1.00 98.44 181 PHE A C 1
ATOM 1366 O O . PHE A 1 181 ? 8.833 -12.819 12.430 1.00 98.44 181 PHE A O 1
ATOM 1373 N N . SER A 1 182 ? 8.836 -14.594 11.022 1.00 97.44 182 SER A N 1
ATOM 1374 C CA . SER A 1 182 ? 10.253 -14.952 11.107 1.00 97.44 182 SER A CA 1
ATOM 1375 C C . SER A 1 182 ? 10.661 -15.536 9.753 1.00 97.44 182 SER A C 1
ATOM 1377 O O . SER A 1 182 ? 10.755 -16.749 9.559 1.00 97.44 182 SER A O 1
ATOM 1379 N N . THR A 1 183 ? 10.746 -14.663 8.747 1.00 95.94 183 THR A N 1
ATOM 1380 C CA . THR A 1 183 ? 10.978 -15.056 7.349 1.00 95.94 183 THR A CA 1
ATOM 1381 C C . THR A 1 183 ? 11.711 -13.968 6.574 1.00 95.94 183 THR A C 1
ATOM 1383 O O . THR A 1 183 ? 11.463 -12.782 6.770 1.00 95.94 183 THR A O 1
ATOM 1386 N N . ASP A 1 184 ? 12.593 -14.371 5.659 1.00 95.25 184 ASP A N 1
ATOM 1387 C CA . ASP A 1 184 ? 13.225 -13.463 4.693 1.00 95.25 184 ASP A CA 1
ATOM 1388 C C . ASP A 1 184 ? 12.317 -13.184 3.477 1.00 95.25 184 ASP A C 1
ATOM 1390 O O . ASP A 1 184 ? 12.644 -12.344 2.636 1.00 95.25 184 ASP A O 1
ATOM 1394 N N . GLU A 1 185 ? 11.188 -13.895 3.350 1.00 95.06 185 GLU A N 1
ATOM 1395 C CA . GLU A 1 185 ? 10.184 -13.592 2.330 1.00 95.06 185 GLU A CA 1
ATOM 1396 C C . GLU A 1 185 ? 9.441 -12.300 2.704 1.00 95.06 185 GLU A C 1
ATOM 1398 O O . GLU A 1 185 ? 8.929 -12.196 3.819 1.00 95.06 185 GLU A O 1
ATOM 1403 N N . PRO A 1 186 ? 9.366 -11.313 1.798 1.00 95.88 186 PRO A N 1
ATOM 1404 C CA . PRO A 1 186 ? 8.737 -10.041 2.104 1.00 95.88 186 PRO A CA 1
ATOM 1405 C C . PRO A 1 186 ? 7.227 -10.179 2.312 1.00 95.88 186 PRO A C 1
ATOM 1407 O O . PRO A 1 186 ? 6.542 -10.892 1.575 1.00 95.88 186 PRO A O 1
ATOM 1410 N N . TRP A 1 187 ? 6.708 -9.421 3.270 1.00 97.19 187 TRP A N 1
ATOM 1411 C CA . TRP A 1 187 ? 5.279 -9.168 3.451 1.00 97.19 187 TRP A CA 1
ATOM 1412 C C . TRP A 1 187 ? 5.024 -7.663 3.521 1.00 97.19 187 TRP A C 1
ATOM 1414 O O . TRP A 1 187 ? 5.955 -6.875 3.698 1.00 97.19 187 TRP A O 1
ATOM 1424 N N . TYR A 1 188 ? 3.762 -7.263 3.389 1.00 97.38 188 TYR A N 1
ATOM 1425 C CA . TYR A 1 188 ? 3.371 -5.856 3.422 1.00 97.38 188 TYR A CA 1
ATOM 1426 C C . TYR A 1 188 ? 2.341 -5.629 4.513 1.00 97.38 188 TYR A C 1
ATOM 1428 O O . TYR A 1 188 ? 1.287 -6.265 4.537 1.00 97.38 188 TYR A O 1
ATOM 1436 N N . ASP A 1 189 ? 2.633 -4.698 5.413 1.00 95.81 189 ASP A N 1
ATOM 1437 C CA . ASP A 1 189 ? 1.608 -4.176 6.296 1.00 95.81 189 ASP A CA 1
ATOM 1438 C C . ASP A 1 189 ? 0.960 -2.929 5.698 1.00 95.81 189 ASP A C 1
ATOM 1440 O O . ASP A 1 189 ? 1.561 -2.168 4.944 1.00 95.81 189 ASP A O 1
ATOM 1444 N N . ILE A 1 190 ? -0.328 -2.761 5.984 1.00 97.88 190 ILE A N 1
ATOM 1445 C CA . ILE A 1 190 ? -1.092 -1.578 5.609 1.00 97.88 190 ILE A CA 1
ATOM 1446 C C . ILE A 1 190 ? -1.372 -0.833 6.906 1.00 97.88 190 ILE A C 1
ATOM 1448 O O . ILE A 1 190 ? -2.284 -1.177 7.664 1.00 97.88 190 ILE A O 1
ATOM 1452 N N . ALA A 1 191 ? -0.550 0.166 7.197 1.00 96.69 191 ALA A N 1
ATOM 1453 C CA . ALA A 1 191 ? -0.671 0.985 8.388 1.00 96.69 191 ALA A CA 1
ATOM 1454 C C . ALA A 1 191 ? -1.557 2.205 8.102 1.00 96.69 191 ALA A C 1
ATOM 1456 O O . ALA A 1 191 ? -1.284 3.006 7.207 1.00 96.69 191 ALA A O 1
ATOM 1457 N N . VAL A 1 192 ? -2.622 2.361 8.887 1.00 95.81 192 VAL A N 1
ATOM 1458 C CA . VAL A 1 192 ? -3.550 3.494 8.798 1.00 95.81 192 VAL A CA 1
ATOM 1459 C C . VAL A 1 192 ? -3.301 4.425 9.973 1.00 95.81 192 VAL A C 1
ATOM 1461 O O . VAL A 1 192 ? -3.232 3.989 11.123 1.00 95.81 192 VAL A O 1
ATOM 1464 N N . PHE A 1 193 ? -3.188 5.719 9.700 1.00 93.88 193 PHE A N 1
ATOM 1465 C CA . PHE A 1 193 ? -2.958 6.752 10.698 1.00 93.88 193 PHE A CA 1
ATOM 1466 C C . PHE A 1 193 ? -4.006 7.853 10.577 1.00 93.88 193 PHE A C 1
ATOM 1468 O O . PHE A 1 193 ? -4.337 8.282 9.473 1.00 93.88 193 PHE A O 1
ATOM 1475 N N . TYR A 1 194 ? -4.435 8.394 11.716 1.00 91.38 194 TYR A N 1
ATOM 1476 C CA . TYR A 1 194 ? -5.132 9.674 11.742 1.00 91.38 194 TYR A CA 1
ATOM 1477 C C . TYR A 1 194 ? -4.143 10.804 11.511 1.00 91.38 194 TYR A C 1
ATOM 1479 O O . TYR A 1 194 ? -3.150 10.931 12.233 1.00 91.38 194 TYR A O 1
ATOM 1487 N N . ARG A 1 195 ? -4.419 11.662 10.539 1.00 85.81 195 ARG A N 1
ATOM 1488 C CA . ARG A 1 195 ? -3.635 12.865 10.295 1.00 85.81 195 ARG A CA 1
ATOM 1489 C C . ARG A 1 195 ? -3.878 13.877 11.411 1.00 85.81 195 ARG A C 1
ATOM 1491 O O . ARG A 1 195 ? -5.010 14.139 11.799 1.00 85.81 195 ARG A O 1
ATOM 1498 N N . THR A 1 196 ? -2.806 14.479 11.917 1.00 75.94 196 THR A N 1
ATOM 1499 C CA . THR A 1 196 ? -2.919 15.576 12.885 1.00 75.94 196 THR A CA 1
ATOM 1500 C C . THR A 1 196 ? -2.983 16.914 12.144 1.00 75.94 196 THR A C 1
ATOM 1502 O O . THR A 1 196 ? -2.058 17.258 11.411 1.00 75.94 196 THR A O 1
ATOM 1505 N N . GLU A 1 197 ? -4.064 17.679 12.335 1.00 60.59 197 GLU A N 1
ATOM 1506 C CA . GLU A 1 197 ? -4.362 18.916 11.580 1.00 60.59 197 GLU A CA 1
ATOM 1507 C C . GLU A 1 197 ? -3.293 20.023 11.694 1.00 60.59 197 GLU A C 1
ATOM 1509 O O . GLU A 1 197 ? -3.282 20.956 10.899 1.00 60.59 197 GLU A O 1
ATOM 1514 N N . ASN A 1 198 ? -2.357 19.924 12.647 1.00 52.09 198 ASN A N 1
ATOM 1515 C CA . ASN A 1 198 ? -1.391 20.985 12.968 1.00 52.09 198 ASN A CA 1
ATOM 1516 C C . ASN A 1 198 ? 0.085 20.568 12.872 1.00 52.09 198 ASN A C 1
ATOM 1518 O O . ASN A 1 198 ? 0.963 21.253 13.402 1.00 52.09 198 ASN A O 1
ATOM 1522 N N . SER A 1 199 ? 0.388 19.444 12.226 1.00 48.09 199 SER A N 1
ATOM 1523 C CA . SER A 1 199 ? 1.768 18.984 12.067 1.00 48.09 199 SER A CA 1
ATOM 1524 C C . SER A 1 199 ? 2.311 19.343 10.673 1.00 48.09 199 SER A C 1
ATOM 1526 O O . SER A 1 199 ? 1.792 18.837 9.682 1.00 48.09 199 SER A O 1
ATOM 1528 N N . PRO A 1 200 ? 3.394 20.143 10.555 1.00 42.75 200 PRO A N 1
ATOM 1529 C CA . PRO A 1 200 ? 4.064 20.383 9.269 1.00 42.75 200 PRO A CA 1
ATOM 1530 C C . PRO A 1 200 ? 4.768 19.128 8.7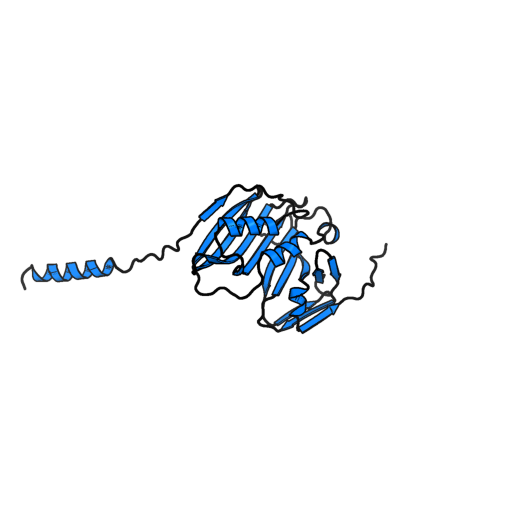30 1.00 42.75 200 PRO A C 1
ATOM 1532 O O . PRO A 1 200 ? 5.070 19.034 7.545 1.00 42.75 200 PRO A O 1
ATOM 1535 N N . SER A 1 201 ? 5.035 18.150 9.597 1.00 51.75 201 SER A N 1
ATOM 1536 C CA . SER A 1 201 ? 5.412 16.800 9.188 1.00 51.75 201 SER A CA 1
ATOM 1537 C C . SER A 1 201 ? 4.156 15.993 8.849 1.00 51.75 201 SER A C 1
ATOM 1539 O O . SER A 1 201 ? 3.152 16.136 9.538 1.00 51.75 201 SER A O 1
ATOM 1541 N N . ARG A 1 202 ? 4.191 15.098 7.858 1.00 58.88 202 ARG A N 1
ATOM 1542 C CA . ARG A 1 202 ? 3.146 14.081 7.608 1.00 58.88 202 ARG A CA 1
ATOM 1543 C C . ARG A 1 202 ? 3.063 13.051 8.758 1.00 58.88 202 ARG A C 1
ATOM 1545 O O . ARG A 1 202 ? 3.135 11.851 8.553 1.00 58.88 202 ARG A O 1
ATOM 1552 N N . LYS A 1 203 ? 3.014 13.513 10.009 1.00 64.69 203 LYS A N 1
ATOM 1553 C CA . LYS A 1 203 ? 2.945 12.689 11.211 1.00 64.69 203 LYS A CA 1
ATOM 1554 C C . LYS A 1 203 ? 1.485 12.426 11.516 1.00 64.69 203 LYS A C 1
ATOM 1556 O O . LYS A 1 203 ? 0.741 13.328 11.912 1.00 64.69 203 LYS A O 1
ATOM 1561 N N . GLY A 1 204 ? 1.098 11.178 11.321 1.00 75.62 204 GLY A N 1
ATOM 1562 C CA . GLY A 1 204 ? -0.167 10.663 11.798 1.00 75.62 204 GLY A CA 1
ATOM 1563 C C . GLY A 1 204 ? -0.027 9.989 13.161 1.00 75.62 204 GLY A C 1
ATOM 1564 O O . GLY A 1 204 ? 1.062 9.591 13.577 1.00 75.62 204 GLY A O 1
ATOM 1565 N N . THR A 1 205 ? -1.146 9.849 13.860 1.00 87.88 205 THR A N 1
ATOM 1566 C CA . THR A 1 205 ? -1.260 8.941 15.002 1.00 87.88 205 THR A CA 1
ATOM 1567 C C . THR A 1 205 ? -1.659 7.577 14.465 1.00 87.88 205 THR A C 1
ATOM 1569 O O . THR A 1 205 ? -2.717 7.460 13.851 1.00 87.88 205 THR A O 1
ATOM 1572 N N . HIS A 1 206 ? -0.818 6.561 14.674 1.00 90.62 206 HIS A N 1
ATOM 1573 C CA . HIS A 1 206 ? -1.089 5.198 14.205 1.00 90.62 206 HIS A CA 1
ATOM 1574 C C . HIS A 1 206 ? -2.410 4.706 14.788 1.00 90.62 206 HIS A C 1
ATOM 1576 O O . HIS A 1 206 ? -2.567 4.655 16.012 1.00 90.62 206 HIS A O 1
ATOM 1582 N N . TYR A 1 207 ? -3.349 4.400 13.898 1.00 93.12 207 TYR A N 1
ATOM 1583 C CA . TYR A 1 207 ? -4.680 3.936 14.235 1.00 93.12 207 TYR A CA 1
ATOM 1584 C C . TYR A 1 207 ? -4.722 2.411 14.248 1.00 93.12 207 TYR A C 1
ATOM 1586 O O . TYR A 1 207 ? -4.898 1.826 15.313 1.00 93.12 207 TYR A O 1
ATOM 1594 N N . CYS A 1 208 ? -4.488 1.768 13.105 1.00 95.56 208 CYS A N 1
ATOM 1595 C CA . CYS A 1 208 ? -4.507 0.313 12.991 1.00 95.56 208 CYS A CA 1
ATOM 1596 C C . CYS A 1 208 ? -3.499 -0.199 11.963 1.00 95.56 208 CYS A C 1
ATOM 1598 O O . CYS A 1 208 ? -2.978 0.558 11.141 1.00 95.56 208 CYS A O 1
ATOM 1600 N N . THR A 1 209 ? -3.271 -1.507 11.994 1.00 97.31 209 THR A N 1
ATOM 1601 C CA . THR A 1 209 ? -2.534 -2.231 10.958 1.00 97.31 209 THR A CA 1
ATOM 1602 C C . THR A 1 209 ? -3.431 -3.303 10.353 1.00 97.31 209 THR A C 1
ATOM 1604 O O . THR A 1 209 ? -4.121 -4.021 11.079 1.00 97.31 209 THR A O 1
ATOM 1607 N N . LEU A 1 210 ? -3.416 -3.417 9.028 1.00 97.94 210 LEU A N 1
ATOM 1608 C CA . LEU A 1 210 ? -4.046 -4.508 8.298 1.00 97.94 210 LEU A CA 1
ATOM 1609 C C . LEU A 1 210 ? -2.974 -5.351 7.604 1.00 97.94 210 LEU A C 1
ATOM 1611 O O . LEU A 1 210 ? -1.993 -4.814 7.097 1.00 97.94 210 LEU A O 1
ATOM 1615 N N . LEU A 1 211 ? -3.183 -6.662 7.571 1.00 97.88 211 LEU A N 1
ATOM 1616 C CA . LEU A 1 211 ? -2.347 -7.625 6.855 1.00 97.88 211 LEU A CA 1
ATOM 1617 C C . LEU A 1 211 ? -3.231 -8.399 5.885 1.00 97.88 211 LEU A C 1
ATOM 1619 O O . LEU A 1 211 ? -4.309 -8.860 6.272 1.00 97.88 211 LEU A O 1
ATOM 1623 N N . THR A 1 212 ? -2.812 -8.543 4.629 1.00 97.25 212 THR A N 1
ATOM 1624 C CA . THR A 1 212 ? -3.600 -9.328 3.671 1.00 97.25 212 THR A CA 1
ATOM 1625 C C . THR A 1 212 ? -3.526 -10.815 4.019 1.00 97.25 212 THR A C 1
ATOM 1627 O O . THR A 1 212 ? -2.563 -11.263 4.639 1.00 97.25 212 THR A O 1
ATOM 1630 N N . LEU A 1 213 ? -4.502 -11.627 3.593 1.00 95.12 213 LEU A N 1
ATOM 1631 C CA . LEU A 1 213 ? -4.397 -13.085 3.789 1.00 95.12 213 LEU A CA 1
ATOM 1632 C C . LEU A 1 213 ? -3.123 -13.680 3.176 1.00 95.12 213 LEU A C 1
ATOM 1634 O O . LEU A 1 213 ? -2.568 -14.611 3.742 1.00 95.12 213 LEU A O 1
ATOM 1638 N N . ARG A 1 214 ? -2.642 -13.123 2.057 1.00 93.50 214 ARG A N 1
ATOM 1639 C CA . ARG A 1 214 ? -1.397 -13.583 1.423 1.00 93.50 214 ARG A CA 1
ATOM 1640 C C . ARG A 1 214 ? -0.190 -13.348 2.321 1.00 93.50 214 ARG A C 1
ATOM 1642 O O . ARG A 1 214 ? 0.684 -14.199 2.394 1.00 93.50 214 ARG A O 1
ATOM 1649 N N . ASP A 1 215 ? -0.157 -12.209 3.006 1.00 96.12 215 ASP A N 1
ATOM 1650 C CA . ASP A 1 215 ? 0.890 -11.914 3.980 1.00 96.12 215 ASP A CA 1
ATOM 1651 C C . ASP A 1 215 ? 0.767 -12.835 5.193 1.00 96.12 215 ASP A C 1
ATOM 1653 O O . ASP A 1 215 ? 1.756 -13.397 5.644 1.00 96.12 215 ASP A O 1
ATOM 1657 N N . LEU A 1 216 ? -0.451 -13.069 5.685 1.00 97.06 216 LEU A N 1
ATOM 1658 C CA . LEU A 1 216 ? -0.680 -13.964 6.821 1.00 97.06 216 LEU A CA 1
ATOM 1659 C C . LEU A 1 216 ? -0.278 -15.418 6.540 1.00 97.06 216 LEU A C 1
ATOM 1661 O O . LEU A 1 216 ? 0.179 -16.090 7.459 1.00 97.06 216 LEU A O 1
ATOM 1665 N N . ASP A 1 217 ? -0.368 -15.888 5.293 1.00 96.00 217 ASP A N 1
ATOM 1666 C CA . ASP A 1 217 ? 0.115 -17.220 4.899 1.00 96.00 217 ASP A CA 1
ATOM 1667 C C . ASP A 1 217 ? 1.642 -17.380 5.080 1.00 96.00 217 ASP A C 1
ATOM 1669 O O . ASP A 1 217 ? 2.140 -18.504 5.165 1.00 96.00 217 ASP A O 1
ATOM 1673 N N . ARG A 1 218 ? 2.388 -16.268 5.162 1.00 95.50 218 ARG A N 1
ATOM 1674 C CA . ARG A 1 218 ? 3.842 -16.235 5.414 1.00 95.50 218 ARG A CA 1
ATOM 1675 C C . ARG A 1 218 ? 4.196 -16.137 6.896 1.00 95.50 218 ARG A C 1
ATOM 1677 O O . ARG A 1 218 ? 5.365 -16.286 7.253 1.00 95.50 218 ARG A O 1
ATOM 1684 N N . ALA A 1 219 ? 3.227 -15.828 7.753 1.00 97.44 219 ALA A N 1
ATOM 1685 C CA . ALA A 1 219 ? 3.468 -15.635 9.172 1.00 97.44 219 ALA A CA 1
ATOM 1686 C C . ALA A 1 219 ? 3.734 -16.977 9.874 1.00 97.44 219 ALA A C 1
ATOM 1688 O O . ALA A 1 219 ? 3.102 -17.994 9.594 1.00 97.44 219 ALA A O 1
ATOM 1689 N N . GLU A 1 220 ? 4.646 -16.968 10.843 1.00 97.69 220 GLU A N 1
ATOM 1690 C CA . GLU A 1 220 ? 4.894 -18.118 11.718 1.00 97.69 220 GLU A CA 1
ATOM 1691 C C . GLU A 1 220 ? 3.721 -18.327 12.687 1.00 97.69 220 GLU A C 1
ATOM 1693 O O . GLU A 1 220 ? 3.362 -19.453 13.029 1.00 97.69 220 GLU A O 1
ATOM 1698 N N . THR A 1 221 ? 3.124 -17.229 13.156 1.00 97.06 221 THR A N 1
ATOM 1699 C CA . THR A 1 221 ? 1.998 -17.239 14.094 1.00 97.06 221 THR A CA 1
ATOM 1700 C C . THR A 1 221 ? 0.912 -16.288 13.620 1.00 97.06 221 THR A C 1
ATOM 1702 O O . THR A 1 221 ? 1.196 -15.126 13.336 1.00 97.06 221 THR A O 1
ATOM 1705 N N . VAL A 1 222 ? -0.335 -16.762 13.621 1.00 97.69 222 VAL A N 1
ATOM 1706 C CA . VAL A 1 222 ? -1.540 -15.954 13.395 1.00 97.69 222 VAL A CA 1
ATOM 1707 C C . VAL A 1 222 ? -2.591 -16.368 14.419 1.00 97.69 222 VAL A C 1
ATOM 1709 O O . VAL A 1 222 ? -3.165 -17.452 14.332 1.00 97.69 222 VAL A O 1
ATOM 1712 N N . ASP A 1 223 ? -2.847 -15.494 15.386 1.00 97.38 223 ASP A N 1
ATOM 1713 C CA . ASP A 1 223 ? -3.876 -15.678 16.404 1.00 97.38 223 ASP A CA 1
ATOM 1714 C C . ASP A 1 223 ? -5.050 -14.745 16.083 1.00 97.38 223 ASP A C 1
ATOM 1716 O O . ASP A 1 223 ? -4.913 -13.518 16.122 1.00 97.38 223 ASP A O 1
ATOM 1720 N N . TYR A 1 224 ? -6.212 -15.315 15.766 1.00 94.88 224 TYR A N 1
ATOM 1721 C CA . TYR A 1 224 ? -7.446 -14.548 15.583 1.00 94.88 224 TYR A CA 1
ATOM 1722 C C . TYR A 1 224 ? -8.054 -14.185 16.933 1.00 94.88 224 TYR A C 1
ATOM 1724 O O . TYR A 1 224 ? -7.978 -14.956 17.890 1.00 94.88 224 TYR A O 1
ATOM 1732 N N . ARG A 1 225 ? -8.692 -13.016 17.001 1.00 90.38 225 ARG A N 1
ATOM 1733 C CA . ARG A 1 225 ? -9.510 -12.665 18.158 1.00 90.38 225 ARG A CA 1
ATOM 1734 C C . ARG A 1 225 ? -10.902 -13.258 17.963 1.00 90.38 225 ARG A C 1
ATOM 1736 O O . ARG A 1 225 ? -11.492 -13.092 16.894 1.00 90.38 225 ARG A O 1
ATOM 1743 N N . ASP A 1 226 ? -11.435 -13.917 18.989 1.00 80.75 226 ASP A N 1
ATOM 1744 C CA . ASP A 1 226 ? -12.831 -14.350 18.976 1.00 80.75 226 ASP A CA 1
ATOM 1745 C C . ASP A 1 226 ? -13.741 -13.138 18.742 1.00 80.75 226 ASP A C 1
ATOM 1747 O O . ASP A 1 226 ? -13.507 -12.049 19.275 1.00 80.75 226 ASP A O 1
ATOM 1751 N N . ALA A 1 227 ? -14.787 -13.320 17.936 1.00 60.66 227 ALA A N 1
ATOM 1752 C CA . ALA A 1 227 ? -15.795 -12.300 17.663 1.00 60.66 227 ALA A CA 1
ATOM 1753 C C . ALA A 1 227 ? -16.712 -12.080 18.883 1.00 60.66 227 ALA A C 1
ATOM 1755 O O . ALA A 1 227 ? -17.930 -12.158 18.789 1.00 60.66 227 ALA A O 1
ATOM 1756 N N . GLU A 1 228 ? -16.136 -11.815 20.049 1.00 48.97 228 GLU A N 1
ATOM 1757 C CA . GLU A 1 228 ? -16.850 -11.389 21.241 1.00 48.97 228 GLU A CA 1
ATOM 1758 C C . GLU A 1 228 ? -16.176 -10.137 21.785 1.00 48.97 228 GLU A C 1
ATOM 1760 O O . GLU A 1 228 ? -15.257 -10.209 22.583 1.00 48.97 228 GLU A O 1
ATOM 1765 N N . PHE A 1 229 ? -16.629 -8.978 21.313 1.00 38.75 229 PHE A N 1
ATOM 1766 C CA . PHE A 1 229 ? -16.988 -7.846 22.167 1.00 38.75 229 PHE A CA 1
ATOM 1767 C C . PHE A 1 229 ? -17.804 -6.873 21.315 1.00 38.75 229 PHE A C 1
ATOM 1769 O O . PHE A 1 229 ? -17.280 -6.053 20.566 1.00 38.75 229 PHE A O 1
ATOM 1776 N N . SER A 1 230 ? -19.128 -6.998 21.425 1.00 36.03 230 SER A N 1
ATOM 1777 C CA . SER A 1 230 ? -20.035 -5.902 21.106 1.00 36.03 230 SER A CA 1
ATOM 1778 C C . SER A 1 230 ? -19.589 -4.682 21.908 1.00 36.03 230 SER A C 1
ATOM 1780 O O . SER A 1 230 ? -19.497 -4.757 23.135 1.00 36.03 230 SER A O 1
ATOM 1782 N N . ILE A 1 231 ? -19.312 -3.567 21.234 1.00 36.78 231 ILE A N 1
ATOM 1783 C CA . ILE A 1 231 ? -19.211 -2.278 21.911 1.00 36.78 231 ILE A CA 1
ATOM 1784 C C . ILE A 1 231 ? -20.624 -1.975 22.411 1.00 36.78 231 ILE A C 1
ATOM 1786 O O . ILE A 1 231 ? -21.542 -1.716 21.634 1.00 36.78 231 ILE A O 1
ATOM 1790 N N . GLY A 1 232 ? -20.818 -2.161 23.712 1.00 34.41 232 GLY A N 1
ATOM 1791 C CA . GLY A 1 232 ? -22.052 -1.833 24.398 1.00 34.41 232 GLY A CA 1
ATOM 1792 C C . GLY A 1 232 ? -22.231 -0.321 24.515 1.00 34.41 232 GLY A C 1
ATOM 1793 O O . GLY A 1 232 ? -21.275 0.368 24.852 1.00 34.41 232 GLY A O 1
ATOM 1794 N N . ALA A 1 233 ? -23.484 0.084 24.275 1.00 32.28 233 ALA A N 1
ATOM 1795 C CA . ALA A 1 233 ? -24.234 1.244 24.782 1.00 32.28 233 ALA A CA 1
ATOM 1796 C C . ALA A 1 233 ? -23.613 2.648 24.685 1.00 32.28 233 ALA A C 1
ATOM 1798 O O . ALA A 1 233 ? -22.673 2.955 25.448 1.00 32.28 233 ALA A O 1
#